Protein AF-0000000071587677 (afdb_homodimer)

Organism: Aliivibrio fischeri (strain ATCC 700601 / ES114) (NCBI:txid312309)

Structure (mmCIF, N/CA/C/O backbone):
data_AF-0000000071587677-model_v1
#
loop_
_entity.id
_entity.type
_entity.pdbx_description
1 polymer 'Outer membrane lipoprotein Blc'
#
loop_
_atom_site.group_PDB
_atom_site.id
_atom_site.type_symbol
_atom_site.label_atom_id
_atom_site.label_alt_id
_atom_site.label_comp_id
_atom_site.label_asym_id
_atom_site.label_entity_id
_atom_site.label_seq_id
_atom_site.pdbx_PDB_ins_code
_atom_site.Cartn_x
_atom_site.Cartn_y
_atom_site.Cartn_z
_atom_site.occupancy
_atom_site.B_iso_or_equiv
_atom_site.auth_seq_id
_atom_site.auth_comp_id
_atom_site.auth_asym_id
_atom_site.auth_atom_id
_atom_site.pdbx_PDB_model_num
ATOM 1 N N . MET A 1 1 ? 62.531 17.266 -18.781 1 30.53 1 MET A N 1
ATOM 2 C CA . MET A 1 1 ? 61.688 16.203 -19.312 1 30.53 1 MET A CA 1
ATOM 3 C C . MET A 1 1 ? 60.625 15.797 -18.312 1 30.53 1 MET A C 1
ATOM 5 O O . MET A 1 1 ? 60.906 15.133 -17.312 1 30.53 1 MET A O 1
ATOM 9 N N . PHE A 1 2 ? 59.594 16.766 -18 1 27.97 2 PHE A N 1
ATOM 10 C CA . PHE A 1 2 ? 58.594 17 -16.953 1 27.97 2 PHE A CA 1
ATOM 11 C C . PHE A 1 2 ? 57.625 15.828 -16.859 1 27.97 2 PHE A C 1
ATOM 13 O O . PHE A 1 2 ? 57.406 15.117 -17.828 1 27.97 2 PHE A O 1
ATOM 20 N N . LYS A 1 3 ? 57.25 15.484 -15.5 1 32.78 3 LYS A N 1
ATOM 21 C CA . LYS A 1 3 ? 56.469 14.727 -14.523 1 32.78 3 LYS A CA 1
ATOM 22 C C . LYS A 1 3 ? 54.969 14.867 -14.766 1 32.78 3 LYS A C 1
ATOM 24 O O . LYS A 1 3 ? 54.344 15.781 -14.242 1 32.78 3 LYS A O 1
ATOM 29 N N . SER A 1 4 ? 54.5 14.734 -16.016 1 35.62 4 SER A N 1
ATOM 30 C CA . SER A 1 4 ? 53.062 15 -16.109 1 35.62 4 SER A CA 1
ATOM 31 C C . SER A 1 4 ? 52.25 14.008 -15.281 1 35.62 4 SER A C 1
ATOM 33 O O . SER A 1 4 ? 52.344 12.797 -15.492 1 35.62 4 SER A O 1
ATOM 35 N N . ILE A 1 5 ? 52.094 14.266 -13.984 1 34.03 5 ILE A N 1
ATOM 36 C CA . ILE A 1 5 ? 51.25 13.539 -13.047 1 34.03 5 ILE A CA 1
ATOM 37 C C . ILE A 1 5 ? 49.812 13.492 -13.586 1 34.03 5 ILE A C 1
ATOM 39 O O . ILE A 1 5 ? 49.219 14.531 -13.891 1 34.03 5 ILE A O 1
ATOM 43 N N . SER A 1 6 ? 49.438 12.461 -14.328 1 34.97 6 SER A N 1
ATOM 44 C CA . SER A 1 6 ? 48.094 12.211 -14.789 1 34.97 6 SER A CA 1
ATOM 45 C C . SER A 1 6 ? 47.094 12.219 -13.625 1 34.97 6 SER A C 1
ATOM 47 O O . SER A 1 6 ? 47.312 11.531 -12.625 1 34.97 6 SER A O 1
ATOM 49 N N . LYS A 1 7 ? 46.438 13.391 -13.367 1 36.31 7 LYS A N 1
ATOM 50 C CA . LYS A 1 7 ? 45.312 13.516 -12.43 1 36.31 7 LYS A CA 1
ATOM 51 C C . LYS A 1 7 ? 44.281 12.414 -12.656 1 36.31 7 LYS A C 1
ATOM 53 O O . LYS A 1 7 ? 43.688 12.312 -13.742 1 36.31 7 LYS A O 1
ATOM 58 N N . VAL A 1 8 ? 44.469 11.172 -12.141 1 35.66 8 VAL A N 1
ATOM 59 C CA . VAL A 1 8 ? 43.406 10.156 -12.102 1 35.66 8 VAL A CA 1
ATOM 60 C C . VAL A 1 8 ? 42.125 10.75 -11.516 1 35.66 8 VAL A C 1
ATOM 62 O O . VAL A 1 8 ? 42.125 11.203 -10.367 1 35.66 8 VAL A O 1
ATOM 65 N N . GLY A 1 9 ? 41.344 11.453 -12.359 1 32.03 9 GLY A N 1
ATOM 66 C CA . GLY A 1 9 ? 40 11.906 -11.984 1 32.03 9 GLY A CA 1
ATOM 67 C C . GLY A 1 9 ? 39.188 10.836 -11.289 1 32.03 9 GLY A C 1
ATOM 68 O O . GLY A 1 9 ? 39 9.742 -11.828 1 32.03 9 GLY A O 1
ATOM 69 N N . PHE A 1 10 ? 39.25 10.75 -9.977 1 36.38 10 PHE A N 1
ATOM 70 C CA . PHE A 1 10 ? 38.344 9.945 -9.164 1 36.38 10 PHE A CA 1
ATOM 71 C C . PHE A 1 10 ? 36.906 10.211 -9.539 1 36.38 10 PHE A C 1
ATOM 73 O O . PHE A 1 10 ? 36.375 11.297 -9.297 1 36.38 10 PHE A O 1
ATOM 80 N N . GLY A 1 11 ? 36.438 9.664 -10.68 1 33.56 11 GLY A N 1
ATOM 81 C CA . GLY A 1 11 ? 35 9.734 -10.969 1 33.56 11 GLY A CA 1
ATOM 82 C C . GLY A 1 11 ? 34.156 9.281 -9.805 1 33.56 11 GLY A C 1
ATOM 83 O O . GLY A 1 11 ? 34.312 8.172 -9.297 1 33.56 11 GLY A O 1
ATOM 84 N N . ALA A 1 12 ? 33.562 10.148 -9.016 1 35 12 ALA A N 1
ATOM 85 C CA . ALA A 1 12 ? 32.562 9.898 -7.988 1 35 12 ALA A CA 1
ATOM 86 C C . ALA A 1 12 ? 31.438 9.031 -8.531 1 35 12 ALA A C 1
ATOM 88 O O . ALA A 1 12 ? 30.719 9.438 -9.453 1 35 12 ALA A O 1
ATOM 89 N N . VAL A 1 13 ? 31.516 7.742 -8.516 1 35.91 13 VAL A N 1
ATOM 90 C CA . VAL A 1 13 ? 30.375 6.871 -8.766 1 35.91 13 VAL A CA 1
ATOM 91 C C . VAL A 1 13 ? 29.203 7.27 -7.863 1 35.91 13 VAL A C 1
ATOM 93 O O . VAL A 1 13 ? 29.281 7.137 -6.641 1 35.91 13 VAL A O 1
ATOM 96 N N . ILE A 1 14 ? 28.438 8.305 -8.219 1 36.19 14 ILE A N 1
ATOM 97 C CA . ILE A 1 14 ? 27.141 8.586 -7.586 1 36.19 14 ILE A CA 1
ATOM 98 C C . ILE A 1 14 ? 26.328 7.297 -7.508 1 36.19 14 ILE A C 1
ATOM 100 O O . ILE A 1 14 ? 25.922 6.75 -8.531 1 36.19 14 ILE A O 1
ATOM 104 N N . LEU A 1 15 ? 26.531 6.5 -6.551 1 33.72 15 LEU A N 1
ATOM 105 C CA . LEU A 1 15 ? 25.625 5.41 -6.234 1 33.72 15 LEU A CA 1
ATOM 106 C C . LEU A 1 15 ? 24.188 5.914 -6.129 1 33.72 15 LEU A C 1
ATOM 108 O O . LEU A 1 15 ? 23.844 6.605 -5.168 1 33.72 15 LEU A O 1
ATOM 112 N N . MET A 1 16 ? 23.594 6.289 -7.242 1 35.12 16 MET A N 1
ATOM 113 C CA . MET A 1 16 ? 22.141 6.445 -7.203 1 35.12 16 MET A CA 1
ATOM 114 C C . MET A 1 16 ? 21.484 5.273 -6.477 1 35.12 16 MET A C 1
ATOM 116 O O . MET A 1 16 ? 21.531 4.137 -6.945 1 35.12 16 MET A O 1
ATOM 120 N N . MET A 1 17 ? 21.562 5.293 -5.25 1 33.72 17 MET A N 1
ATOM 121 C CA . MET A 1 17 ? 20.781 4.344 -4.457 1 33.72 17 MET A CA 1
ATOM 122 C C . MET A 1 17 ? 19.328 4.316 -4.906 1 33.72 17 MET A C 1
ATOM 124 O O . MET A 1 17 ? 18.625 5.32 -4.809 1 33.72 17 MET A O 1
ATOM 128 N N . LEU A 1 18 ? 18.891 3.775 -6.082 1 39.88 18 LEU A N 1
ATOM 129 C CA . LEU A 1 18 ? 17.547 3.424 -6.523 1 39.88 18 LEU A CA 1
ATOM 130 C C . LEU A 1 18 ? 16.781 2.699 -5.422 1 39.88 18 LEU A C 1
ATOM 132 O O . LEU A 1 18 ? 17.094 1.561 -5.082 1 39.88 18 LEU A O 1
ATOM 136 N N . ASN A 1 19 ? 16.562 3.168 -4.25 1 42.75 19 ASN A N 1
ATOM 137 C CA . ASN A 1 19 ? 15.961 2.422 -3.145 1 42.75 19 ASN A CA 1
ATOM 138 C C . ASN A 1 19 ? 14.492 2.094 -3.416 1 42.75 19 ASN A C 1
ATOM 140 O O . ASN A 1 19 ? 13.766 2.906 -3.992 1 42.75 19 ASN A O 1
ATOM 144 N N . GLY A 1 20 ? 14.031 0.919 -3.824 1 50.41 20 GLY A N 1
ATOM 145 C CA . GLY A 1 20 ? 12.781 0.167 -3.768 1 50.41 20 GLY A CA 1
ATOM 146 C C . GLY A 1 20 ? 11.875 0.607 -2.639 1 50.41 20 GLY A C 1
ATOM 147 O O . GLY A 1 20 ? 10.984 -0.141 -2.223 1 50.41 20 GLY A O 1
ATOM 148 N N . CYS A 1 21 ? 11.977 1.735 -2.061 1 68.44 21 CYS A N 1
ATOM 149 C CA . CYS A 1 21 ? 11.312 2.178 -0.837 1 68.44 21 CYS A CA 1
ATOM 150 C C . CYS A 1 21 ? 9.977 2.846 -1.147 1 68.44 21 CYS A C 1
ATOM 152 O O . CYS A 1 21 ? 9.672 3.115 -2.309 1 68.44 21 CYS A O 1
ATOM 154 N N . LEU A 1 22 ? 8.961 2.715 -0.417 1 78.5 22 LEU A N 1
ATOM 155 C CA . LEU A 1 22 ? 7.637 3.328 -0.489 1 78.5 22 LEU A CA 1
ATOM 156 C C . LEU A 1 22 ? 7.707 4.695 -1.16 1 78.5 22 LEU A C 1
ATOM 158 O O . LEU A 1 22 ? 6.836 5.047 -1.958 1 78.5 22 LEU A O 1
ATOM 162 N N . GLY A 1 23 ? 8.773 5.426 -1.141 1 86.88 23 GLY A N 1
ATOM 163 C CA . GLY A 1 23 ? 9.148 6.641 -1.852 1 86.88 23 GLY A CA 1
ATOM 164 C C . GLY A 1 23 ? 8.469 7.883 -1.299 1 86.88 23 GLY A C 1
ATOM 165 O O . GLY A 1 23 ? 7.559 7.785 -0.476 1 86.88 23 GLY A O 1
ATOM 166 N N . MET A 1 24 ? 8.867 9.086 -1.599 1 94.75 24 MET A N 1
ATOM 167 C CA . MET A 1 24 ? 8.359 10.438 -1.378 1 94.75 24 MET A CA 1
ATOM 168 C C . MET A 1 24 ? 8.836 11.391 -2.469 1 94.75 24 MET A C 1
ATOM 170 O O . MET A 1 24 ? 9.812 11.102 -3.166 1 94.75 24 MET A O 1
ATOM 174 N N . PRO A 1 25 ? 8.086 12.516 -2.648 1 97.12 25 PRO A N 1
ATOM 175 C CA . PRO A 1 25 ? 8.516 13.438 -3.707 1 97.12 25 PRO A CA 1
ATOM 176 C C . PRO A 1 25 ? 9.914 14 -3.469 1 97.12 25 PRO A C 1
ATOM 178 O O . PRO A 1 25 ? 10.344 14.125 -2.32 1 97.12 25 PRO A O 1
ATOM 181 N N . LYS A 1 26 ? 10.516 14.305 -4.602 1 95.44 26 LYS A N 1
ATOM 182 C CA . LYS A 1 26 ? 11.789 15 -4.5 1 95.44 26 LYS A CA 1
ATOM 183 C C . LYS A 1 26 ? 11.656 16.281 -3.672 1 95.44 26 LYS A C 1
ATOM 185 O O . LYS A 1 26 ? 10.703 17.031 -3.846 1 95.44 26 LYS A O 1
ATOM 190 N N . GLY A 1 27 ? 12.562 16.531 -2.76 1 97.69 27 GLY A N 1
ATOM 191 C CA . GLY A 1 27 ? 12.562 17.75 -1.952 1 97.69 27 GLY A CA 1
ATOM 192 C C . GLY A 1 27 ? 11.805 17.594 -0.647 1 97.69 27 GLY A C 1
ATOM 193 O O . GLY A 1 27 ? 12 18.375 0.283 1 97.69 27 GLY A O 1
ATOM 194 N N . VAL A 1 28 ? 10.867 16.688 -0.65 1 98.5 28 VAL A N 1
ATOM 195 C CA . VAL A 1 28 ? 10.148 16.406 0.59 1 98.5 28 VAL A CA 1
ATOM 196 C C . VAL A 1 28 ? 11.062 15.648 1.553 1 98.5 28 VAL A C 1
ATOM 198 O O . VAL A 1 28 ? 11.695 14.664 1.168 1 98.5 28 VAL A O 1
ATOM 201 N N . GLU A 1 29 ? 11.117 16.141 2.773 1 97.94 29 GLU A N 1
ATOM 202 C CA . GLU A 1 29 ? 11.898 15.5 3.822 1 97.94 29 GLU A CA 1
ATOM 203 C C . GLU A 1 29 ? 11.086 15.344 5.102 1 97.94 29 GLU A C 1
ATOM 205 O O . GLU A 1 29 ? 10.461 16.297 5.57 1 97.94 29 GLU A O 1
ATOM 210 N N . PRO A 1 30 ? 11.141 14.141 5.617 1 98.5 30 PRO A N 1
ATOM 211 C CA . PRO A 1 30 ? 10.438 13.984 6.895 1 98.5 30 PRO A CA 1
ATOM 212 C C . PRO A 1 30 ? 11.016 14.867 8 1 98.5 30 PRO A C 1
ATOM 214 O O . PRO A 1 30 ? 12.234 15.07 8.062 1 98.5 30 PRO A O 1
ATOM 217 N N . VAL A 1 31 ? 10.133 15.367 8.836 1 98.81 31 VAL A N 1
ATOM 218 C CA . VAL A 1 31 ? 10.594 16.109 9.992 1 98.81 31 VAL A CA 1
ATOM 219 C C . VAL A 1 31 ? 11.445 15.219 10.891 1 98.81 31 VAL A C 1
ATOM 221 O O . VAL A 1 31 ? 11.133 14.039 11.07 1 98.81 31 VAL A O 1
ATOM 224 N N . THR A 1 32 ? 12.484 15.75 11.5 1 98.31 32 THR A N 1
ATOM 225 C CA . THR A 1 32 ? 13.289 15.062 12.508 1 98.31 32 THR A CA 1
ATOM 226 C C . THR A 1 32 ? 12.852 15.469 13.914 1 98.31 32 THR A C 1
ATOM 228 O O . THR A 1 32 ? 12.141 16.453 14.086 1 98.31 32 THR A O 1
ATOM 231 N N . GLY A 1 33 ? 13.258 14.633 14.859 1 98.25 33 GLY A N 1
ATOM 232 C CA . GLY A 1 33 ? 12.797 14.914 16.203 1 98.25 33 GLY A CA 1
ATOM 233 C C . GLY A 1 33 ? 11.32 14.664 16.406 1 98.25 33 GLY A C 1
ATOM 234 O O . GLY A 1 33 ? 10.68 15.289 17.25 1 98.25 33 GLY A O 1
ATOM 235 N N . PHE A 1 34 ? 10.789 13.891 15.609 1 98.81 34 PHE A N 1
ATOM 236 C CA . PHE A 1 34 ? 9.375 13.523 15.688 1 98.81 34 PHE A CA 1
ATOM 237 C C . PHE A 1 34 ? 9.094 12.734 16.953 1 98.81 34 PHE A C 1
ATOM 239 O O . PHE A 1 34 ? 9.852 11.828 17.312 1 98.81 34 PHE A O 1
ATOM 246 N N . GLU A 1 35 ? 8.008 13.039 17.656 1 98.75 35 GLU A N 1
ATOM 247 C CA . GLU A 1 35 ? 7.559 12.336 18.844 1 98.75 35 GLU A CA 1
ATOM 248 C C . GLU A 1 35 ? 6.137 11.805 18.672 1 98.75 35 GLU A C 1
ATOM 250 O O . GLU A 1 35 ? 5.176 12.578 18.719 1 98.75 35 GLU A O 1
ATOM 255 N N . LEU A 1 36 ? 6.059 10.516 18.594 1 98.81 36 LEU A N 1
ATOM 256 C CA . LEU A 1 36 ? 4.766 9.898 18.312 1 98.81 36 LEU A CA 1
ATOM 257 C C . LEU A 1 36 ? 3.758 10.25 19.406 1 98.81 36 LEU A C 1
ATOM 259 O O . LEU A 1 36 ? 2.604 10.57 19.109 1 98.81 36 LEU A O 1
ATOM 263 N N . ASN A 1 37 ? 4.152 10.219 20.641 1 98.56 37 ASN A N 1
ATOM 264 C CA . ASN A 1 37 ? 3.232 10.445 21.75 1 98.56 37 ASN A CA 1
ATOM 265 C C . ASN A 1 37 ? 2.562 11.812 21.656 1 98.56 37 ASN A C 1
ATOM 267 O O . ASN A 1 37 ? 1.406 11.977 22.047 1 98.56 37 ASN A O 1
ATOM 271 N N . ARG A 1 38 ? 3.287 12.797 21.125 1 98.81 38 ARG A N 1
ATOM 272 C CA . ARG A 1 38 ? 2.721 14.133 20.953 1 98.81 38 ARG A CA 1
ATOM 273 C C . ARG A 1 38 ? 1.809 14.195 19.734 1 98.81 38 ARG A C 1
ATOM 275 O O . ARG A 1 38 ? 0.96 15.086 19.641 1 98.81 38 ARG A O 1
ATOM 282 N N . TYR A 1 39 ? 2.02 13.289 18.844 1 98.88 39 TYR A N 1
ATOM 283 C CA . TYR A 1 39 ? 1.257 13.273 17.609 1 98.88 39 TYR A CA 1
ATOM 284 C C . TYR A 1 39 ? -0.058 12.523 17.781 1 98.88 39 TYR A C 1
ATOM 286 O O . TYR A 1 39 ? -1.007 12.734 17.016 1 98.88 39 TYR A O 1
ATOM 294 N N . LEU A 1 40 ? -0.204 11.633 18.75 1 98.94 40 LEU A N 1
ATOM 295 C CA . LEU A 1 40 ? -1.413 10.859 18.984 1 98.94 40 LEU A CA 1
ATOM 296 C C . LEU A 1 40 ? -2.609 11.773 19.234 1 98.94 40 LEU A C 1
ATOM 298 O O . LEU A 1 40 ? -2.439 12.93 19.625 1 98.94 40 LEU A O 1
ATOM 302 N N . GLY A 1 41 ? -3.783 11.25 18.969 1 98.88 41 GLY A N 1
ATOM 303 C CA . GLY A 1 41 ? -5.008 12.016 19.141 1 98.88 41 GLY A CA 1
ATOM 304 C C . GLY A 1 41 ? -5.633 12.438 17.828 1 98.88 41 GLY A C 1
ATOM 305 O O . GLY A 1 41 ? -5.359 11.844 16.781 1 98.88 41 GLY A O 1
ATOM 306 N N . THR A 1 42 ? -6.484 13.422 17.859 1 98.94 42 THR A N 1
ATOM 307 C CA . THR A 1 42 ? -7.32 13.781 16.719 1 98.94 42 THR A CA 1
ATOM 308 C C . THR A 1 42 ? -6.688 14.922 15.93 1 98.94 42 THR A C 1
ATOM 310 O O . THR A 1 42 ? -6.18 15.883 16.516 1 98.94 42 THR A O 1
ATOM 313 N N . TRP A 1 43 ? -6.688 14.773 14.695 1 98.94 43 TRP A N 1
ATOM 314 C CA . TRP A 1 43 ? -6.32 15.805 13.727 1 98.94 43 TRP A CA 1
ATOM 315 C C . TRP A 1 43 ? -7.461 16.062 12.75 1 98.94 43 TRP A C 1
ATOM 317 O O . TRP A 1 43 ? -8.078 15.117 12.242 1 98.94 43 TRP A O 1
ATOM 327 N N . TYR A 1 44 ? -7.703 17.312 12.477 1 98.94 44 TYR A N 1
ATOM 328 C CA . TYR A 1 44 ? -8.703 17.688 11.484 1 98.94 44 TYR A CA 1
ATOM 329 C C . TYR A 1 44 ? -8.039 18.031 10.156 1 98.94 44 TYR A C 1
ATOM 331 O O . TYR A 1 44 ? -7.016 18.719 10.109 1 98.94 44 TYR A O 1
ATOM 339 N N . GLU A 1 45 ? -8.648 17.453 9.117 1 98.94 45 GLU A N 1
ATOM 340 C CA . GLU A 1 45 ? -8.18 17.766 7.773 1 98.94 45 GLU A CA 1
ATOM 341 C C . GLU A 1 45 ? -8.672 19.141 7.312 1 98.94 45 GLU A C 1
ATOM 343 O O . GLU A 1 45 ? -9.875 19.344 7.129 1 98.94 45 GLU A O 1
ATOM 348 N N . ILE A 1 46 ? -7.707 20.047 7.086 1 98.88 46 ILE A N 1
ATOM 349 C CA . ILE A 1 46 ? -8.047 21.422 6.742 1 98.88 46 ILE A CA 1
ATOM 350 C C . ILE A 1 46 ? -8.016 21.594 5.223 1 98.88 46 ILE A C 1
ATOM 352 O O . ILE A 1 46 ? -8.867 22.281 4.656 1 98.88 46 ILE A O 1
ATOM 356 N N . ALA A 1 47 ? -7.074 20.953 4.602 1 98.88 47 ALA A N 1
ATOM 357 C CA . ALA A 1 47 ? -6.926 21.016 3.148 1 98.88 47 ALA A CA 1
ATOM 358 C C . ALA A 1 47 ? -6.281 19.734 2.613 1 98.88 47 ALA A C 1
ATOM 360 O O . ALA A 1 47 ? -5.547 19.047 3.334 1 98.88 47 ALA A O 1
ATOM 361 N N . ARG A 1 48 ? -6.559 19.484 1.401 1 98.88 48 ARG A N 1
ATOM 362 C CA . ARG A 1 48 ? -5.961 18.359 0.697 1 98.88 48 ARG A CA 1
ATOM 363 C C . ARG A 1 48 ? -5.996 18.578 -0.812 1 98.88 48 ARG A C 1
ATOM 365 O O . ARG A 1 48 ? -6.691 19.469 -1.301 1 98.88 48 ARG A O 1
ATOM 372 N N . LEU A 1 49 ? -5.223 17.766 -1.514 1 98.75 49 LEU A N 1
ATOM 373 C CA . LEU A 1 49 ? -5.488 17.578 -2.936 1 98.75 49 LEU A CA 1
ATOM 374 C C . LEU A 1 49 ? -6.648 16.609 -3.15 1 98.75 49 LEU A C 1
ATOM 376 O O . LEU A 1 49 ? -7.246 16.125 -2.186 1 98.75 49 LEU A O 1
ATOM 380 N N . ASP A 1 50 ? -7.051 16.438 -4.422 1 97.06 50 ASP A N 1
ATOM 381 C CA . ASP A 1 50 ? -8.195 15.602 -4.746 1 97.06 50 ASP A CA 1
ATOM 382 C C . ASP A 1 50 ? -7.801 14.125 -4.785 1 97.06 50 ASP A C 1
ATOM 384 O O . ASP A 1 50 ? -7.312 13.641 -5.809 1 97.06 50 ASP A O 1
ATOM 388 N N . HIS A 1 51 ? -7.988 13.492 -3.676 1 97 51 HIS A N 1
ATOM 389 C CA . HIS A 1 51 ? -7.766 12.047 -3.586 1 97 51 HIS A CA 1
ATOM 390 C C . HIS A 1 51 ? -9.055 11.273 -3.857 1 97 51 HIS A C 1
ATOM 392 O O . HIS A 1 51 ? -10.094 11.562 -3.258 1 97 51 HIS A O 1
ATOM 398 N N . SER A 1 52 ? -8.992 10.258 -4.664 1 93.88 52 SER A N 1
ATOM 399 C CA . SER A 1 52 ? -10.188 9.531 -5.07 1 93.88 52 SER A CA 1
ATOM 400 C C . SER A 1 52 ? -10.859 8.859 -3.875 1 93.88 52 SER A C 1
ATOM 402 O O . SER A 1 52 ? -12.086 8.805 -3.791 1 93.88 52 SER A O 1
ATOM 404 N N . PHE A 1 53 ? -10.133 8.367 -2.922 1 94.12 53 PHE A N 1
ATOM 405 C CA . PHE A 1 53 ? -10.664 7.602 -1.804 1 94.12 53 PHE A CA 1
ATOM 406 C C . PHE A 1 53 ? -11.297 8.523 -0.769 1 94.12 53 PHE A C 1
ATOM 408 O O . PHE A 1 53 ? -11.93 8.055 0.178 1 94.12 53 PHE A O 1
ATOM 415 N N . GLU A 1 54 ? -11.18 9.859 -0.87 1 96.75 54 GLU A N 1
ATOM 416 C CA . GLU A 1 54 ? -11.797 10.82 0.049 1 96.75 54 GLU A CA 1
ATOM 417 C C . GLU A 1 54 ? -12.797 11.711 -0.675 1 96.75 54 GLU A C 1
ATOM 419 O O . GLU A 1 54 ? -13.273 12.703 -0.111 1 96.75 54 GLU A O 1
ATOM 424 N N . ASP A 1 55 ? -13.039 11.383 -1.897 1 95.31 55 ASP A N 1
ATOM 425 C CA . ASP A 1 55 ? -13.906 12.211 -2.723 1 95.31 55 ASP A CA 1
ATOM 426 C C . ASP A 1 55 ? -15.289 12.367 -2.088 1 95.31 55 ASP A C 1
ATOM 428 O O . ASP A 1 55 ? -15.898 11.383 -1.667 1 95.31 55 ASP A O 1
ATOM 432 N N . GLY A 1 56 ? -15.711 13.641 -1.962 1 95.56 56 GLY A N 1
ATOM 433 C CA . GLY A 1 56 ? -17.062 13.938 -1.512 1 95.56 56 GLY A CA 1
ATOM 434 C C . GLY A 1 56 ? -17.203 13.938 -0.001 1 95.56 56 GLY A C 1
ATOM 435 O O . GLY A 1 56 ? -18.297 14.078 0.526 1 95.56 56 GLY A O 1
ATOM 436 N N . LEU A 1 57 ? -16.156 13.812 0.741 1 98.12 57 LEU A N 1
ATOM 437 C CA . LEU A 1 57 ? -16.234 13.773 2.197 1 98.12 57 LEU A CA 1
ATOM 438 C C . LEU A 1 57 ? -15.914 15.141 2.793 1 98.12 57 LEU A C 1
ATOM 440 O O . LEU A 1 57 ? -14.984 15.82 2.346 1 98.12 57 LEU A O 1
ATOM 444 N N . SER A 1 58 ? -16.703 15.531 3.705 1 98.25 58 SER A N 1
ATOM 445 C CA . SER A 1 58 ? -16.469 16.719 4.523 1 98.25 58 SER A CA 1
ATOM 446 C C . SER A 1 58 ? -16.25 16.344 5.988 1 98.25 58 SER A C 1
ATOM 448 O O . SER A 1 58 ? -16.359 15.18 6.355 1 98.25 58 SER A O 1
ATOM 450 N N . GLN A 1 59 ? -15.836 17.344 6.77 1 98.62 59 GLN A N 1
ATOM 451 C CA . GLN A 1 59 ? -15.625 17.156 8.203 1 98.62 59 GLN A CA 1
ATOM 452 C C . GLN A 1 59 ? -14.695 15.969 8.461 1 98.62 59 GLN A C 1
ATOM 454 O O . GLN A 1 59 ? -14.961 15.148 9.336 1 98.62 59 GLN A O 1
ATOM 459 N N . VAL A 1 60 ? -13.703 15.852 7.633 1 98.88 60 VAL A N 1
ATOM 460 C CA . VAL A 1 60 ? -12.773 14.727 7.699 1 98.88 60 VAL A CA 1
ATOM 461 C C . VAL A 1 60 ? -11.82 14.914 8.875 1 98.88 60 VAL A C 1
ATOM 463 O O . VAL A 1 60 ? -11.312 16.016 9.102 1 98.88 60 VAL A O 1
ATOM 466 N N . SER A 1 61 ? -11.562 13.867 9.609 1 98.94 61 SER A N 1
ATOM 467 C CA . SER A 1 61 ? -10.578 13.828 10.688 1 98.94 61 SER A CA 1
ATOM 468 C C . SER A 1 61 ? -9.844 12.492 10.719 1 98.94 61 SER A C 1
ATOM 470 O O . SER A 1 61 ? -10.273 11.523 10.086 1 98.94 61 SER A O 1
ATOM 472 N N . ALA A 1 62 ? -8.727 12.523 11.344 1 98.94 62 ALA A N 1
ATOM 473 C CA . ALA A 1 62 ? -7.949 11.32 11.633 1 98.94 62 ALA A CA 1
ATOM 474 C C . ALA A 1 62 ? -7.609 11.227 13.117 1 98.94 62 ALA A C 1
ATOM 476 O O . ALA A 1 62 ? -7.188 12.211 13.727 1 98.94 62 ALA A O 1
ATOM 477 N N . GLU A 1 63 ? -7.805 10.117 13.695 1 98.94 63 GLU A N 1
ATOM 478 C CA . GLU A 1 63 ? -7.414 9.844 15.07 1 98.94 63 GLU A CA 1
ATOM 479 C C . GLU A 1 63 ? -6.309 8.789 15.133 1 98.94 63 GLU A C 1
ATOM 481 O O . GLU A 1 63 ? -6.414 7.734 14.508 1 98.94 63 GLU A O 1
ATOM 486 N N . TYR A 1 64 ? -5.242 9.102 15.844 1 98.94 64 TYR A N 1
ATOM 487 C CA . TYR A 1 64 ? -4.086 8.219 15.969 1 98.94 64 TYR A CA 1
ATOM 488 C C . TYR A 1 64 ? -3.947 7.703 17.391 1 98.94 64 TYR A C 1
ATOM 490 O O . TYR A 1 64 ? -4.02 8.477 18.359 1 98.94 64 TYR A O 1
ATOM 498 N N . SER A 1 65 ? -3.803 6.441 17.547 1 98.88 65 SER A N 1
ATOM 499 C CA . SER A 1 65 ? -3.504 5.773 18.812 1 98.88 65 SER A CA 1
ATOM 500 C C . SER A 1 65 ? -2.533 4.617 18.609 1 98.88 65 SER A C 1
ATOM 502 O O . SER A 1 65 ? -2.1 4.352 17.484 1 98.88 65 SER A O 1
ATOM 504 N N . ILE A 1 66 ? -2.123 3.992 19.734 1 98.56 66 ILE A N 1
ATOM 505 C CA . ILE A 1 66 ? -1.142 2.916 19.656 1 98.56 66 ILE A CA 1
ATOM 506 C C . ILE A 1 66 ? -1.851 1.565 19.734 1 98.56 66 ILE A C 1
ATOM 508 O O . ILE A 1 66 ? -2.715 1.362 20.594 1 98.56 66 ILE A O 1
ATOM 512 N N . ASN A 1 67 ? -1.47 0.653 18.828 1 98.38 67 ASN A N 1
ATOM 513 C CA . ASN A 1 67 ? -1.928 -0.73 18.906 1 98.38 67 ASN A CA 1
ATOM 514 C C . ASN A 1 67 ? -1.087 -1.547 19.891 1 98.38 67 ASN A C 1
ATOM 516 O O . ASN A 1 67 ? -0.005 -1.118 20.281 1 98.38 67 ASN A O 1
ATOM 520 N N . GLU A 1 68 ? -1.58 -2.695 20.25 1 97.25 68 GLU A N 1
ATOM 521 C CA . GLU A 1 68 ? -0.867 -3.6 21.141 1 97.25 68 GLU A CA 1
ATOM 522 C C . GLU A 1 68 ? 0.483 -4.008 20.562 1 97.25 68 GLU A C 1
ATOM 524 O O . GLU A 1 68 ? 1.442 -4.234 21.297 1 97.25 68 GLU A O 1
ATOM 529 N N . ASP A 1 69 ? 0.533 -4.102 19.25 1 95.62 69 ASP A N 1
ATOM 530 C CA . ASP A 1 69 ? 1.772 -4.523 18.609 1 95.62 69 ASP A CA 1
ATOM 531 C C . ASP A 1 69 ? 2.693 -3.334 18.359 1 95.62 69 ASP A C 1
ATOM 533 O O . ASP A 1 69 ? 3.643 -3.434 17.562 1 95.62 69 ASP A O 1
ATOM 537 N N . ASP A 1 70 ? 2.367 -2.201 18.828 1 96.06 70 ASP A N 1
ATOM 538 C CA . ASP A 1 70 ? 3.162 -0.976 18.844 1 96.06 70 ASP A CA 1
ATOM 539 C C . ASP A 1 70 ? 3.039 -0.232 17.516 1 96.06 70 ASP A C 1
ATOM 541 O O . ASP A 1 70 ? 3.646 0.826 17.328 1 96.06 70 ASP A O 1
ATOM 545 N N . SER A 1 71 ? 2.264 -0.793 16.594 1 97.81 71 SER A N 1
ATOM 546 C CA . SER A 1 71 ? 1.92 0.004 15.414 1 97.81 71 SER A CA 1
ATOM 547 C C . SER A 1 71 ? 0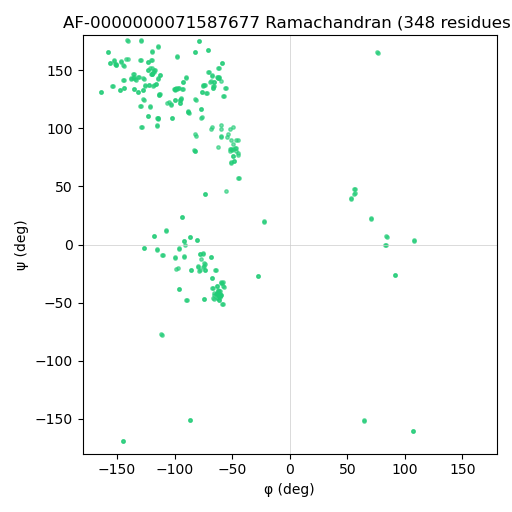.941 1.118 15.773 1 97.81 71 SER A C 1
ATOM 549 O O . SER A 1 71 ? 0.434 1.171 16.891 1 97.81 71 SER A O 1
ATOM 551 N N . VAL A 1 72 ? 0.769 2.051 14.852 1 98.88 72 VAL A N 1
ATOM 552 C CA . VAL A 1 72 ? -0.14 3.168 15.086 1 98.88 72 VAL A CA 1
ATOM 553 C C . VAL A 1 72 ? -1.507 2.859 14.477 1 98.88 72 VAL A C 1
ATOM 555 O O . VAL A 1 72 ? -1.609 2.541 13.289 1 98.88 72 VAL A O 1
ATOM 558 N N . LYS A 1 73 ? -2.492 2.877 15.289 1 98.88 73 LYS A N 1
ATOM 559 C CA . LYS A 1 73 ? -3.867 2.777 14.812 1 98.88 73 LYS A CA 1
ATOM 560 C C . LYS A 1 73 ? -4.336 4.094 14.203 1 98.88 73 LYS A C 1
ATOM 562 O O . LYS A 1 73 ? -4.145 5.16 14.789 1 98.88 73 LYS A O 1
ATOM 567 N N . VAL A 1 74 ? -4.926 4.055 13.023 1 98.94 74 VAL A N 1
ATOM 568 C CA . VAL A 1 74 ? -5.434 5.234 12.32 1 98.94 74 VAL A CA 1
ATOM 569 C C . VAL A 1 74 ? -6.93 5.078 12.062 1 98.94 74 VAL A C 1
ATOM 571 O O . VAL A 1 74 ? -7.352 4.133 11.398 1 98.94 74 VAL A O 1
ATOM 574 N N . ILE A 1 75 ? -7.723 5.938 12.586 1 98.88 75 ILE A N 1
ATOM 575 C CA . ILE A 1 75 ? -9.148 5.969 12.281 1 98.88 75 ILE A CA 1
ATOM 576 C C . ILE A 1 75 ? -9.492 7.258 11.547 1 98.88 75 ILE A C 1
ATOM 578 O O . ILE A 1 75 ? -9.445 8.344 12.125 1 98.88 75 ILE A O 1
ATOM 582 N N . ASN A 1 76 ? -9.781 7.148 10.258 1 98.75 76 ASN A N 1
ATOM 583 C CA . ASN A 1 76 ? -10.273 8.273 9.477 1 98.75 76 ASN A CA 1
ATOM 584 C C . ASN A 1 76 ? -11.805 8.312 9.453 1 98.75 76 ASN A C 1
ATOM 586 O O . ASN A 1 76 ? -12.453 7.273 9.336 1 98.75 76 ASN A O 1
ATOM 590 N N . ARG A 1 77 ? -12.32 9.492 9.555 1 98.62 77 ARG A N 1
ATOM 591 C CA . ARG A 1 77 ? -13.766 9.688 9.5 1 98.62 77 ARG A CA 1
ATOM 592 C C . ARG A 1 77 ? -14.125 10.875 8.609 1 98.62 77 ARG A C 1
ATOM 594 O O . ARG A 1 77 ? -13.414 11.883 8.602 1 98.62 77 ARG A O 1
ATOM 601 N N . GLY A 1 78 ? -15.18 10.773 7.902 1 98.69 78 GLY A N 1
ATOM 602 C CA . GLY A 1 78 ? -15.734 11.859 7.105 1 98.69 78 GLY A CA 1
ATOM 603 C C . GLY A 1 78 ? -17.219 11.703 6.844 1 98.69 78 GLY A C 1
ATOM 604 O O . GLY A 1 78 ? -17.766 10.602 6.945 1 98.69 78 GLY A O 1
ATOM 605 N N . PHE A 1 79 ? -17.828 12.797 6.582 1 98.56 79 PHE A N 1
ATOM 606 C CA . PHE A 1 79 ? -19.266 12.805 6.273 1 98.56 79 PHE A CA 1
ATOM 607 C C . PHE A 1 79 ? -19.484 12.883 4.77 1 98.56 79 PHE A C 1
ATOM 609 O O . PHE A 1 79 ? -18.938 13.758 4.098 1 98.56 79 PHE A O 1
ATOM 616 N N . SER A 1 80 ? -20.266 11.875 4.246 1 97.56 80 SER A N 1
ATOM 617 C CA . SER A 1 80 ? -20.656 11.898 2.842 1 97.56 80 SER A CA 1
ATOM 618 C C . SER A 1 80 ? -21.953 12.68 2.645 1 97.56 80 SER A C 1
ATOM 620 O O . SER A 1 80 ? -23.016 12.234 3.055 1 97.56 80 SER A O 1
ATOM 622 N N . ASP A 1 81 ? -21.766 13.75 1.97 1 91.38 81 ASP A N 1
ATOM 623 C CA . ASP A 1 81 ? -22.984 14.523 1.714 1 91.38 81 ASP A CA 1
ATOM 624 C C . ASP A 1 81 ? -23.922 13.766 0.787 1 91.38 81 ASP A C 1
ATOM 626 O O . ASP A 1 81 ? -25.156 13.828 0.954 1 91.38 81 ASP A O 1
ATOM 630 N N . GLN A 1 82 ? -23.359 13.125 -0.118 1 95.31 82 GLN A N 1
ATOM 631 C CA . GLN A 1 82 ? -24.156 12.367 -1.087 1 95.31 82 GLN A CA 1
ATOM 632 C C . GLN A 1 82 ? -24.953 11.258 -0.404 1 95.31 82 GLN A C 1
ATOM 634 O O . GLN A 1 82 ? -26.141 11.102 -0.658 1 95.31 82 GLN A O 1
ATOM 639 N N . ASP A 1 83 ? -24.328 10.625 0.548 1 96.56 83 ASP A N 1
ATOM 640 C CA . ASP A 1 83 ? -24.969 9.477 1.198 1 96.56 83 ASP A CA 1
ATOM 641 C C . ASP A 1 83 ? -25.594 9.883 2.527 1 96.56 83 ASP A C 1
ATOM 643 O O . ASP A 1 83 ? -26.281 9.078 3.164 1 96.56 83 ASP A O 1
ATOM 647 N N . GLN A 1 84 ? -25.266 11.031 2.891 1 97.06 84 GLN A N 1
ATOM 648 C CA . GLN A 1 84 ? -25.781 11.586 4.141 1 97.06 84 GLN A CA 1
ATOM 649 C C . GLN A 1 84 ? -25.453 10.672 5.32 1 97.06 84 GLN A C 1
ATOM 651 O O . GLN A 1 84 ? -26.328 10.352 6.129 1 97.06 84 GLN A O 1
ATOM 656 N N . GLN A 1 85 ? -24.25 10.164 5.391 1 98.19 85 GLN A N 1
ATOM 657 C CA . GLN A 1 85 ? -23.797 9.297 6.477 1 98.19 85 GLN A CA 1
ATOM 658 C C . GLN A 1 85 ? -22.297 9.43 6.715 1 98.19 85 GLN A C 1
ATOM 660 O O . GLN A 1 85 ? -21.562 9.875 5.828 1 98.19 85 GLN A O 1
ATOM 665 N N . TRP A 1 86 ? -21.938 9.125 7.934 1 98.06 86 TRP A N 1
ATOM 666 C CA . TRP A 1 86 ? -20.516 9.078 8.289 1 98.06 86 TRP A CA 1
ATOM 667 C C . TRP A 1 86 ? -19.859 7.836 7.711 1 98.06 86 TRP A C 1
ATOM 669 O O . TRP A 1 86 ? -20.453 6.758 7.68 1 98.06 86 TRP A O 1
ATOM 679 N N . SER A 1 87 ? -18.734 8.07 7.211 1 97.44 87 SER A N 1
ATOM 680 C CA . SER A 1 87 ? -17.859 6.984 6.773 1 97.44 87 SER A CA 1
ATOM 681 C C . SER A 1 87 ? -16.594 6.91 7.621 1 97.44 87 SER A C 1
ATOM 683 O O . SER A 1 87 ? -16.047 7.941 8.023 1 97.44 87 SER A O 1
ATOM 685 N N . GLU A 1 88 ? -16.125 5.672 7.883 1 97.88 88 GLU A N 1
ATOM 686 C CA . GLU A 1 88 ? -14.914 5.465 8.664 1 97.88 88 GLU A CA 1
ATOM 687 C C . GLU A 1 88 ? -13.977 4.48 7.965 1 97.88 88 GLU A C 1
ATOM 689 O O . GLU A 1 88 ? -14.43 3.557 7.285 1 97.88 88 GLU A O 1
ATOM 694 N N . ALA A 1 89 ? -12.719 4.699 8.078 1 97.38 89 ALA A N 1
ATOM 695 C CA . ALA A 1 89 ? -11.672 3.783 7.629 1 97.38 89 ALA A CA 1
ATOM 696 C C . ALA A 1 89 ? -10.68 3.488 8.75 1 97.38 89 ALA A C 1
ATOM 698 O O . ALA A 1 89 ? -10.156 4.41 9.383 1 97.38 89 ALA A O 1
ATOM 699 N N . LEU A 1 90 ? -10.5 2.252 9.031 1 98.12 90 LEU A N 1
ATOM 700 C CA . LEU A 1 90 ? -9.508 1.815 10.008 1 98.12 90 LEU A CA 1
ATOM 701 C C . LEU A 1 90 ? -8.195 1.439 9.328 1 98.12 90 LEU A C 1
ATOM 703 O O . LEU A 1 90 ? -8.188 0.645 8.383 1 98.12 90 LEU A O 1
ATOM 707 N N . GLY A 1 91 ? -7.133 2.074 9.773 1 98.25 91 GLY A N 1
ATOM 708 C CA . GLY A 1 91 ? -5.82 1.789 9.219 1 98.25 91 GLY A CA 1
ATOM 709 C C . GLY A 1 91 ? -4.773 1.498 10.273 1 98.25 91 GLY A C 1
ATOM 710 O O . GLY A 1 91 ? -5.078 1.499 11.469 1 98.25 91 GLY A O 1
ATOM 711 N N . LYS A 1 92 ? -3.619 1.162 9.758 1 98 92 LYS A N 1
ATOM 712 C CA . LYS A 1 92 ? -2.434 0.893 10.562 1 98 92 LYS A CA 1
ATOM 713 C C . LYS A 1 92 ? -1.198 1.56 9.969 1 98 92 LYS A C 1
ATOM 715 O O . LYS A 1 92 ? -0.993 1.521 8.75 1 98 92 LYS A O 1
ATOM 720 N N . ALA A 1 93 ? -0.47 2.195 10.82 1 98.44 93 ALA A N 1
ATOM 721 C CA . ALA A 1 93 ? 0.753 2.838 10.352 1 98.44 93 ALA A CA 1
ATOM 722 C C . ALA A 1 93 ? 1.972 2.324 11.117 1 98.44 93 ALA A C 1
ATOM 724 O O . ALA A 1 93 ? 1.852 1.871 12.258 1 98.44 93 ALA A O 1
ATOM 725 N N . LYS A 1 94 ? 3.076 2.342 10.438 1 96.5 94 LYS A N 1
ATOM 726 C CA . LYS A 1 94 ? 4.379 1.972 10.984 1 96.5 94 LYS A CA 1
ATOM 727 C C . LYS A 1 94 ? 5.453 2.965 10.555 1 96.5 94 LYS A C 1
ATOM 729 O O . LYS A 1 94 ? 5.379 3.543 9.469 1 96.5 94 LYS A O 1
ATOM 734 N N . PHE A 1 95 ? 6.398 3.131 11.477 1 96.5 95 PHE A N 1
ATOM 735 C CA . PHE A 1 95 ? 7.547 3.938 11.07 1 96.5 95 PHE A CA 1
ATOM 736 C C . PHE A 1 95 ? 8.359 3.223 10 1 96.5 95 PHE A C 1
ATOM 738 O O . PHE A 1 95 ? 8.492 1.997 10.023 1 96.5 95 PHE A O 1
ATOM 745 N N . VAL A 1 96 ? 8.922 3.922 9.086 1 93.62 96 VAL A N 1
ATOM 746 C CA . VAL A 1 96 ? 9.672 3.342 7.98 1 93.62 96 VAL A CA 1
ATOM 747 C C . VAL A 1 96 ? 11.141 3.182 8.375 1 93.62 96 VAL A C 1
ATOM 749 O O . VAL A 1 96 ? 11.734 2.125 8.156 1 93.62 96 VAL A O 1
ATOM 752 N N . ASP A 1 97 ? 11.758 4.129 8.922 1 90.25 97 ASP A N 1
ATOM 753 C CA . ASP A 1 97 ? 13.156 4.09 9.336 1 90.25 97 ASP A CA 1
ATOM 754 C C . ASP A 1 97 ? 13.281 4.129 10.859 1 90.25 97 ASP A C 1
ATOM 756 O O . ASP A 1 97 ? 13.43 3.086 11.5 1 90.25 97 ASP A O 1
ATOM 760 N N . GLY A 1 98 ? 13.117 5.219 11.422 1 93.38 98 GLY A N 1
ATOM 761 C CA . GLY A 1 98 ? 13.156 5.391 12.867 1 93.38 98 GLY A CA 1
ATOM 762 C C . GLY A 1 98 ? 11.961 6.156 13.406 1 93.38 98 GLY A C 1
ATOM 763 O O . GLY A 1 98 ? 11.312 6.906 12.68 1 93.38 98 GLY A O 1
ATOM 764 N N . SER A 1 99 ? 11.75 5.965 14.641 1 96.94 99 SER A N 1
ATOM 765 C CA . SER A 1 99 ? 10.594 6.598 15.266 1 96.94 99 SER A CA 1
ATOM 766 C C . SER A 1 99 ? 10.836 8.086 15.492 1 96.94 99 SER A C 1
ATOM 768 O O . SER A 1 99 ? 9.914 8.82 15.859 1 96.94 99 SER A O 1
ATOM 770 N N . ASP A 1 100 ? 12.031 8.555 15.25 1 97.94 100 ASP A N 1
ATOM 771 C CA . ASP A 1 100 ? 12.352 9.969 15.445 1 97.94 100 ASP A CA 1
ATOM 772 C C . ASP A 1 100 ? 12.148 10.766 14.156 1 97.94 100 ASP A C 1
ATOM 774 O O . ASP A 1 100 ? 12.422 11.961 14.117 1 97.94 100 ASP A O 1
ATOM 778 N N . GLU A 1 101 ? 11.688 10.133 13.141 1 97.81 101 GLU A N 1
ATOM 779 C CA . GLU A 1 101 ? 11.367 10.773 11.867 1 97.81 101 GLU A CA 1
ATOM 780 C C . GLU A 1 101 ? 9.875 10.68 11.562 1 97.81 101 GLU A C 1
ATOM 782 O O . GLU A 1 101 ? 9.25 9.633 11.789 1 97.81 101 GLU A O 1
ATOM 787 N N . GLY A 1 102 ? 9.289 11.789 11.055 1 98.38 102 GLY A N 1
ATOM 788 C CA . GLY A 1 102 ? 7.902 11.766 10.617 1 98.38 102 GLY A CA 1
ATOM 789 C C . GLY A 1 102 ? 7.703 11.023 9.312 1 98.38 102 GLY A C 1
ATOM 790 O O . GLY A 1 102 ? 7.09 11.547 8.383 1 98.38 102 GLY A O 1
ATOM 791 N N . TYR A 1 103 ? 8.328 9.906 9.195 1 97.81 103 TYR A N 1
ATOM 792 C CA . TYR A 1 103 ? 8.219 9.062 8.016 1 97.81 103 TYR A CA 1
ATOM 793 C C . TYR A 1 103 ? 7.559 7.727 8.359 1 97.81 103 TYR A C 1
ATOM 795 O O . TYR A 1 103 ? 8.203 6.844 8.93 1 97.81 103 TYR A O 1
ATOM 803 N N . LEU A 1 104 ? 6.312 7.684 8 1 97.81 104 LEU A N 1
ATOM 804 C CA . LEU A 1 104 ? 5.527 6.48 8.258 1 97.81 104 LEU A CA 1
ATOM 805 C C . LEU A 1 104 ? 5.008 5.883 6.953 1 97.81 104 LEU A C 1
ATOM 807 O O . LEU A 1 104 ? 5.141 6.492 5.891 1 97.81 104 LEU A O 1
ATOM 811 N N . LYS A 1 105 ? 4.555 4.699 7.016 1 97.25 105 LYS A N 1
ATOM 812 C CA . LYS A 1 105 ? 3.701 4.074 6.008 1 97.25 105 LYS A CA 1
ATOM 813 C C . LYS A 1 105 ? 2.359 3.66 6.605 1 97.25 105 LYS A C 1
ATOM 815 O O . LYS A 1 105 ? 2.289 3.266 7.77 1 97.25 105 LYS A O 1
ATOM 820 N N . VAL A 1 106 ? 1.347 3.74 5.816 1 98.12 106 VAL A N 1
ATOM 821 C CA . VAL A 1 106 ? 0.01 3.477 6.34 1 98.12 106 VAL A CA 1
ATOM 822 C C . VAL A 1 106 ? -0.746 2.555 5.387 1 98.12 106 VAL A C 1
ATOM 824 O O . VAL A 1 106 ? -0.566 2.629 4.168 1 98.12 106 VAL A O 1
ATOM 827 N N . SER A 1 107 ? -1.5 1.67 5.918 1 96.88 107 SER A N 1
ATOM 828 C CA . SER A 1 107 ? -2.375 0.74 5.211 1 96.88 107 SER A CA 1
ATOM 829 C C . SER A 1 107 ? -3.805 0.819 5.734 1 96.88 107 SER A C 1
ATOM 831 O O . SER A 1 107 ? -4.023 0.957 6.941 1 96.88 107 SER A O 1
ATOM 833 N N . PHE A 1 108 ? -4.746 0.693 4.832 1 96.31 108 PHE A N 1
ATOM 834 C CA . PHE A 1 108 ? -6.141 0.638 5.258 1 96.31 108 PHE A CA 1
ATOM 835 C C . PHE A 1 108 ? -6.754 -0.716 4.926 1 96.31 108 PHE A C 1
ATOM 837 O O . PHE A 1 108 ? -7.859 -1.028 5.371 1 96.31 108 PHE A O 1
ATOM 844 N N . PHE A 1 109 ? -5.941 -1.502 4.25 1 91.69 109 PHE A N 1
ATOM 845 C CA . PHE A 1 109 ? -6.348 -2.875 3.975 1 91.69 109 PHE A CA 1
ATOM 846 C C . PHE A 1 109 ? -5.148 -3.719 3.557 1 91.69 109 PHE A C 1
ATOM 848 O O . PHE A 1 109 ? -4.336 -3.287 2.738 1 91.69 109 PHE A O 1
ATOM 855 N N . GLY A 1 110 ? -4.984 -4.914 4.18 1 91.81 110 GLY A N 1
ATOM 856 C CA . GLY A 1 110 ? -4 -5.887 3.727 1 91.81 110 GLY A CA 1
ATOM 857 C C . GLY A 1 110 ? -2.572 -5.395 3.855 1 91.81 110 GLY A C 1
ATOM 858 O O . GLY A 1 110 ? -2.264 -4.594 4.742 1 91.81 110 GLY A O 1
ATOM 859 N N . PRO A 1 111 ? -1.737 -5.945 2.932 1 94.44 111 PRO A N 1
ATOM 860 C CA . PRO A 1 111 ? -0.309 -5.625 2.992 1 94.44 111 PRO A CA 1
ATOM 861 C C . PRO A 1 111 ? 0.07 -4.445 2.104 1 94.44 111 PRO A C 1
ATOM 863 O O . PRO A 1 111 ? 1.209 -4.355 1.638 1 94.44 111 PRO A O 1
ATOM 866 N N . PHE A 1 112 ? -0.822 -3.615 1.801 1 96.12 112 PHE A N 1
ATOM 867 C CA . PHE A 1 112 ? -0.593 -2.508 0.88 1 96.12 112 PHE A CA 1
ATOM 868 C C . PHE A 1 112 ? -0.398 -1.203 1.642 1 96.12 112 PHE A C 1
ATOM 870 O O . PHE A 1 112 ? -1.348 -0.667 2.219 1 96.12 112 PHE A O 1
ATOM 877 N N . TYR A 1 113 ? 0.791 -0.726 1.643 1 96.62 113 TYR A N 1
ATOM 878 C CA . TYR A 1 113 ? 1.146 0.47 2.398 1 96.62 113 TYR A CA 1
ATOM 879 C C . TYR A 1 113 ? 1.497 1.622 1.465 1 96.62 113 TYR A C 1
ATOM 881 O O . TYR A 1 113 ? 2.072 1.409 0.396 1 96.62 113 TYR A O 1
ATOM 889 N N . GLY A 1 114 ? 1.188 2.803 1.852 1 96.31 114 GLY A N 1
ATOM 890 C CA . GLY A 1 114 ? 1.627 4.031 1.211 1 96.31 114 GLY A CA 1
ATOM 891 C C . GLY A 1 114 ? 2.373 4.961 2.15 1 96.31 114 GLY A C 1
ATOM 892 O O . GLY A 1 114 ? 2.158 4.93 3.363 1 96.31 114 GLY A O 1
ATOM 893 N N . SER A 1 115 ? 3.129 5.754 1.562 1 97 115 SER A N 1
ATOM 894 C CA . SER A 1 115 ? 3.949 6.664 2.354 1 97 115 SER A CA 1
ATOM 895 C C . SER A 1 115 ? 3.094 7.715 3.049 1 97 115 SER A C 1
ATOM 897 O O . SER A 1 115 ? 2.137 8.227 2.465 1 97 115 SER A O 1
ATOM 899 N N . TYR A 1 116 ? 3.451 7.98 4.211 1 98.44 116 TYR A N 1
ATOM 900 C CA . TYR A 1 116 ? 2.941 9.062 5.043 1 98.44 116 TYR A CA 1
ATOM 901 C C . TYR A 1 116 ? 4.086 9.898 5.617 1 98.44 116 TYR A C 1
ATOM 903 O O . TYR A 1 116 ? 4.68 9.531 6.629 1 98.44 116 TYR A O 1
ATOM 911 N N . VAL A 1 117 ? 4.285 11.008 4.988 1 98.62 117 VAL A N 1
ATOM 912 C CA . VAL A 1 117 ? 5.469 11.797 5.328 1 98.62 117 VAL A CA 1
ATOM 913 C C . VAL A 1 117 ? 5.043 13.117 5.961 1 98.62 117 VAL A C 1
ATOM 915 O O . VAL A 1 117 ? 4.496 13.992 5.285 1 98.62 117 VAL A O 1
ATOM 918 N N . VAL A 1 118 ? 5.277 13.211 7.23 1 98.94 118 VAL A N 1
ATOM 919 C CA . VAL A 1 118 ? 5.168 14.531 7.852 1 98.94 118 VAL A CA 1
ATOM 920 C C . VAL A 1 118 ? 6.398 15.367 7.508 1 98.94 118 VAL A C 1
ATOM 922 O O . VAL A 1 118 ? 7.484 15.141 8.047 1 98.94 118 VAL A O 1
ATOM 925 N N . PHE A 1 119 ? 6.137 16.391 6.641 1 98.88 119 PHE A N 1
ATOM 926 C CA . PHE A 1 119 ? 7.336 17.062 6.152 1 98.88 119 PHE A CA 1
ATOM 927 C C . PHE A 1 119 ? 7.441 18.469 6.719 1 98.88 119 PHE A C 1
ATOM 929 O O . PHE A 1 119 ? 8.469 19.141 6.559 1 98.88 119 PHE A O 1
ATOM 936 N N . GLU A 1 120 ? 6.422 18.938 7.375 1 98.88 120 GLU A N 1
ATOM 937 C CA . GLU A 1 120 ? 6.438 20.094 8.25 1 98.88 120 GLU A CA 1
ATOM 938 C C . GLU A 1 120 ? 5.512 19.906 9.453 1 98.88 120 GLU A C 1
ATOM 940 O O . GLU A 1 120 ? 4.426 19.344 9.312 1 98.88 120 GLU A O 1
ATOM 945 N N . LEU A 1 121 ? 5.961 20.375 10.586 1 98.88 121 LEU A N 1
ATOM 946 C CA . LEU A 1 121 ? 5.262 20.172 11.852 1 98.88 121 LEU A CA 1
ATOM 947 C C . LEU A 1 121 ? 5.469 21.359 12.789 1 98.88 121 LEU A C 1
ATOM 949 O O . LEU A 1 121 ? 6.574 21.906 12.883 1 98.88 121 LEU A O 1
ATOM 953 N N . ASP A 1 122 ? 4.383 21.844 13.383 1 98.69 122 ASP A N 1
ATOM 954 C CA . ASP A 1 122 ? 4.574 22.734 14.516 1 98.69 122 ASP A CA 1
ATOM 955 C C . ASP A 1 122 ? 5.348 22.047 15.641 1 98.69 122 ASP A C 1
ATOM 957 O O . ASP A 1 122 ? 4.75 21.406 16.516 1 98.69 122 ASP A O 1
ATOM 961 N N . LYS A 1 123 ? 6.602 22.188 15.641 1 97.75 123 LYS A N 1
ATOM 962 C CA . LYS A 1 123 ? 7.461 21.406 16.531 1 97.75 123 LYS A CA 1
ATOM 963 C C . LYS A 1 123 ? 7.234 21.797 17.984 1 97.75 123 LYS A C 1
ATOM 965 O O . LYS A 1 123 ? 7.379 20.953 18.891 1 97.75 123 LYS A O 1
ATOM 970 N N . GLU A 1 124 ? 6.867 22.969 18.156 1 97.56 124 GLU A N 1
ATOM 971 C CA . GLU A 1 124 ? 6.727 23.453 19.531 1 97.56 124 GLU A CA 1
ATOM 972 C C . GLU A 1 124 ? 5.477 22.875 20.188 1 97.56 124 GLU A C 1
ATOM 974 O O . GLU A 1 124 ? 5.547 22.344 21.297 1 97.56 124 GLU A O 1
ATOM 979 N N . ASN A 1 125 ? 4.301 22.906 19.484 1 98.12 125 ASN A N 1
ATOM 980 C CA . ASN A 1 125 ? 3.051 22.578 20.156 1 98.12 125 ASN A CA 1
ATOM 981 C C . ASN A 1 125 ? 2.279 21.484 19.422 1 98.12 125 ASN A C 1
ATOM 983 O O . ASN A 1 125 ? 1.213 21.062 19.875 1 98.12 125 ASN A O 1
ATOM 987 N N . TYR A 1 126 ? 2.785 21.031 18.281 1 98.75 126 TYR A N 1
ATOM 988 C CA . TYR A 1 126 ? 2.141 19.969 17.5 1 98.75 126 TYR A CA 1
ATOM 989 C C . TYR A 1 126 ? 0.706 20.359 17.156 1 98.75 126 TYR A C 1
ATOM 991 O O . TYR A 1 126 ? -0.209 19.547 17.297 1 98.75 126 TYR A O 1
ATOM 999 N N . GLN A 1 127 ? 0.569 21.609 16.656 1 98.75 127 GLN A N 1
ATOM 1000 C CA . GLN A 1 127 ? -0.779 22.109 16.422 1 98.75 127 GLN A CA 1
ATOM 1001 C C . GLN A 1 127 ? -1.164 21.953 14.945 1 98.75 127 GLN A C 1
ATOM 1003 O O . GLN A 1 127 ? -2.346 22.016 14.602 1 98.75 127 GLN A O 1
ATOM 1008 N N . TYR A 1 128 ? -0.12 21.828 14.047 1 98.88 128 TYR A N 1
ATOM 1009 C CA . TYR A 1 128 ? -0.4 21.562 12.641 1 98.88 128 TYR A CA 1
ATOM 1010 C C . TYR A 1 128 ? 0.68 20.688 12.031 1 98.88 128 TYR A C 1
ATOM 1012 O O . TYR A 1 128 ? 1.785 20.578 12.57 1 98.88 128 TYR A O 1
ATOM 1020 N N . ALA A 1 129 ? 0.322 20.016 10.961 1 98.94 129 ALA A N 1
ATOM 1021 C CA . ALA A 1 129 ? 1.233 19.156 10.211 1 98.94 129 ALA A CA 1
ATOM 1022 C C . ALA A 1 129 ? 0.95 19.219 8.711 1 98.94 129 ALA A C 1
ATOM 1024 O O . ALA A 1 129 ? -0.209 19.25 8.297 1 98.94 129 ALA A O 1
ATOM 1025 N N . PHE A 1 130 ? 2 19.344 7.879 1 99 130 PHE A N 1
ATOM 1026 C CA . PHE A 1 130 ? 1.941 19.125 6.438 1 99 130 PHE A CA 1
ATOM 1027 C C . PHE A 1 130 ? 2.34 17.688 6.09 1 99 130 PHE A C 1
ATOM 1029 O O . PHE A 1 130 ? 3.41 17.234 6.484 1 99 130 PHE A O 1
ATOM 1036 N N . VAL A 1 131 ? 1.494 17.031 5.391 1 98.94 131 VAL A N 1
ATOM 1037 C CA . VAL A 1 131 ? 1.718 15.609 5.156 1 98.94 131 VAL A CA 1
ATOM 1038 C C . VAL A 1 131 ? 1.697 15.32 3.658 1 98.94 131 VAL A C 1
ATOM 1040 O O . VAL A 1 131 ? 0.846 15.844 2.932 1 98.94 131 VAL A O 1
ATOM 1043 N N . SER A 1 132 ? 2.633 14.523 3.197 1 98.81 132 SER A N 1
ATOM 1044 C CA . SER A 1 132 ? 2.717 14.062 1.815 1 98.81 132 SER A CA 1
ATOM 1045 C C . SER A 1 132 ? 2.594 12.547 1.729 1 98.81 132 SER A C 1
ATOM 1047 O O . SER A 1 132 ? 2.998 11.836 2.646 1 98.81 132 SER A O 1
ATOM 1049 N N . GLY A 1 133 ? 2.01 12.141 0.599 1 97.75 133 GLY A N 1
ATOM 1050 C CA . GLY A 1 133 ? 2.141 10.742 0.222 1 97.75 133 GLY A CA 1
ATOM 1051 C C . GLY A 1 133 ? 3.404 10.453 -0.566 1 97.75 133 GLY A C 1
ATOM 1052 O O . GLY A 1 133 ? 4.441 11.078 -0.334 1 97.75 133 GLY A O 1
ATOM 1053 N N . PRO A 1 134 ? 3.316 9.438 -1.429 1 96.69 134 PRO A N 1
ATOM 1054 C CA . PRO A 1 134 ? 4.535 8.961 -2.09 1 96.69 134 PRO A CA 1
ATOM 1055 C C . PRO A 1 134 ? 4.945 9.844 -3.268 1 96.69 134 PRO A C 1
ATOM 1057 O O . PRO A 1 134 ? 6.062 9.719 -3.775 1 96.69 134 PRO A O 1
ATOM 1060 N N . ASP A 1 135 ? 4.031 10.625 -3.773 1 96.31 135 ASP A N 1
ATOM 1061 C CA . ASP A 1 135 ? 4.305 11.484 -4.922 1 96.31 135 ASP A CA 1
ATOM 1062 C C . ASP A 1 135 ? 3.547 12.805 -4.809 1 96.31 135 ASP A C 1
ATOM 1064 O O . ASP A 1 135 ? 3.02 13.141 -3.746 1 96.31 135 ASP A O 1
ATOM 1068 N N . LEU A 1 136 ? 3.512 13.578 -5.836 1 98.38 136 LEU A N 1
ATOM 1069 C CA . LEU A 1 136 ? 3.018 14.945 -5.777 1 98.38 136 LEU A CA 1
ATOM 1070 C C . LEU A 1 136 ? 1.494 14.977 -5.836 1 98.38 136 LEU A C 1
ATOM 1072 O O . LEU A 1 136 ? 0.888 16.047 -5.738 1 98.38 136 LEU A O 1
ATOM 1076 N N . ASP A 1 137 ? 0.846 13.812 -5.852 1 97.88 137 ASP A N 1
ATOM 1077 C CA . ASP A 1 137 ? -0.604 13.766 -6.012 1 97.88 137 ASP A CA 1
ATOM 1078 C C . ASP A 1 137 ? -1.303 13.664 -4.656 1 97.88 137 ASP A C 1
ATOM 1080 O O . ASP A 1 137 ? -2.529 13.75 -4.578 1 97.88 137 ASP A O 1
ATOM 1084 N N . TYR A 1 138 ? -0.526 13.57 -3.582 1 98.56 138 TYR A N 1
ATOM 1085 C CA . TYR A 1 138 ? -1.105 13.352 -2.26 1 98.56 138 TYR A CA 1
ATOM 1086 C C . TYR A 1 138 ? -0.557 14.359 -1.256 1 98.56 138 TYR A C 1
ATOM 1088 O O . TYR A 1 138 ? 0.639 14.359 -0.956 1 98.56 138 TYR A O 1
ATOM 1096 N N . LEU A 1 139 ? -1.457 15.141 -0.706 1 98.94 139 LEU A N 1
ATOM 1097 C CA . LEU A 1 139 ? -1.073 16.25 0.154 1 98.94 139 LEU A CA 1
ATOM 1098 C C . LEU A 1 139 ? -2.186 16.594 1.143 1 98.94 139 LEU A C 1
ATOM 1100 O O . LEU A 1 139 ? -3.361 16.625 0.772 1 98.94 139 LEU A O 1
ATOM 1104 N N . TRP A 1 140 ? -1.737 16.828 2.428 1 98.94 140 TRP A N 1
ATOM 1105 C CA . TRP A 1 140 ? -2.697 17.188 3.465 1 98.94 140 TRP A CA 1
ATOM 1106 C C . TRP A 1 140 ? -2.146 18.297 4.348 1 98.94 140 TRP A C 1
ATOM 1108 O O . TRP A 1 140 ? -0.957 18.312 4.676 1 98.94 140 TRP A O 1
ATOM 1118 N N . LEU A 1 141 ? -2.996 19.156 4.719 1 99 141 LEU A N 1
ATOM 1119 C CA . LEU A 1 141 ? -2.82 20 5.891 1 99 141 LEU A CA 1
ATOM 1120 C C . LEU A 1 141 ? -3.701 19.531 7.043 1 99 141 LEU A C 1
ATOM 1122 O O . LEU A 1 141 ? -4.93 19.531 6.93 1 99 141 LEU A O 1
ATOM 1126 N N . LEU A 1 142 ? -3.117 19.234 8.133 1 98.94 142 LEU A N 1
ATOM 1127 C CA . LEU A 1 142 ? -3.828 18.766 9.32 1 98.94 142 LEU A CA 1
ATOM 1128 C C . LEU A 1 142 ? -3.639 19.734 10.477 1 98.94 142 LEU A C 1
ATOM 1130 O O . LEU A 1 142 ? -2.598 20.391 10.586 1 98.94 142 LEU A O 1
ATOM 1134 N N . SER A 1 143 ? -4.648 19.766 11.297 1 98.94 143 SER A N 1
ATOM 1135 C CA . SER A 1 143 ? -4.625 20.656 12.445 1 98.94 143 SER A CA 1
ATOM 1136 C C . SER A 1 143 ? -5.301 20.031 13.656 1 98.94 143 SER A C 1
ATOM 1138 O O . SER A 1 143 ? -6.203 19.203 13.508 1 98.94 143 SER A O 1
ATOM 1140 N N . ARG A 1 144 ? -4.926 20.438 14.836 1 98.88 144 ARG A N 1
ATOM 1141 C CA . ARG A 1 144 ? -5.578 19.984 16.062 1 98.88 144 ARG A CA 1
ATOM 1142 C C . ARG A 1 144 ? -6.934 20.656 16.234 1 98.88 144 ARG A C 1
ATOM 1144 O O . ARG A 1 144 ? -7.762 20.203 17.031 1 98.88 144 ARG A O 1
ATOM 1151 N N . THR A 1 145 ? -7.133 21.75 15.531 1 98.75 145 THR A N 1
ATOM 1152 C CA . THR A 1 145 ? -8.391 22.484 15.609 1 98.75 145 THR A CA 1
ATOM 1153 C C . THR A 1 145 ? -9.062 22.562 14.242 1 98.75 145 THR A C 1
ATOM 1155 O O . THR 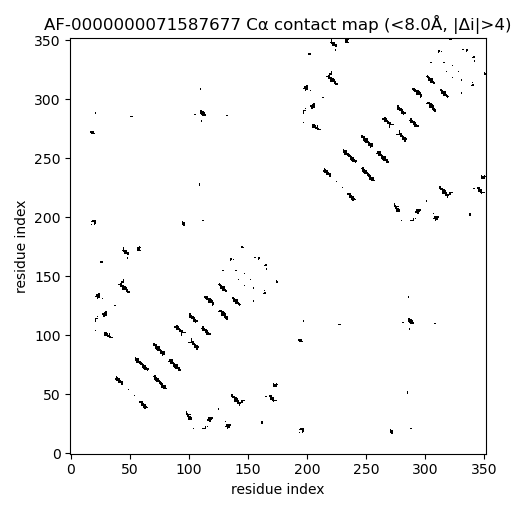A 1 145 ? -8.391 22.484 13.211 1 98.75 145 THR A O 1
ATOM 1158 N N . LYS A 1 146 ? -10.312 22.797 14.25 1 98.56 146 LYS A N 1
ATOM 1159 C CA . LYS A 1 146 ? -11.109 22.812 13.023 1 98.56 146 LYS A CA 1
ATOM 1160 C C . LYS A 1 146 ? -10.836 24.078 12.203 1 98.56 146 LYS A C 1
ATOM 1162 O O . LYS A 1 146 ? -11.125 24.125 11.008 1 98.56 146 LYS A O 1
ATOM 1167 N N . LYS A 1 147 ? -10.344 25.078 12.906 1 97.19 147 LYS A N 1
ATOM 1168 C CA . LYS A 1 147 ? -9.914 26.312 12.258 1 97.19 147 LYS A CA 1
ATOM 1169 C C . LYS A 1 147 ? -8.422 26.562 12.477 1 97.19 147 LYS A C 1
ATOM 1171 O O . LYS A 1 147 ? -7.91 26.344 13.578 1 97.19 147 LYS A O 1
ATOM 1176 N N . VAL A 1 148 ? -7.855 26.969 11.391 1 96.69 148 VAL A N 1
ATOM 1177 C CA . VAL A 1 148 ? -6.422 27.234 11.453 1 96.69 148 VAL A CA 1
ATOM 1178 C C . VAL A 1 148 ? -6.145 28.688 11.078 1 96.69 148 VAL A C 1
ATOM 1180 O O . VAL A 1 148 ? -6.875 29.266 10.273 1 96.69 148 VAL A O 1
ATOM 1183 N N . ASP A 1 149 ? -5.062 29.234 11.602 1 96.88 149 ASP A N 1
ATOM 1184 C CA . ASP A 1 149 ? -4.668 30.609 11.273 1 96.88 149 ASP A CA 1
ATOM 1185 C C . ASP A 1 149 ? -4.352 30.75 9.789 1 96.88 149 ASP A C 1
ATOM 1187 O O . ASP A 1 149 ? -3.734 29.859 9.195 1 96.88 149 ASP A O 1
ATOM 1191 N N . GLN A 1 150 ? -4.688 31.875 9.234 1 98.12 150 GLN A N 1
ATOM 1192 C CA . GLN A 1 150 ? -4.434 32.156 7.824 1 98.12 150 GLN A CA 1
ATOM 1193 C C . GLN A 1 150 ? -2.947 32.031 7.5 1 98.12 150 GLN A C 1
ATOM 1195 O O . GLN A 1 150 ? -2.574 31.609 6.406 1 98.12 150 GLN A O 1
ATOM 1200 N N . GLU A 1 151 ? -2.145 32.438 8.438 1 98.38 151 GLU A N 1
ATOM 1201 C CA . GLU A 1 151 ? -0.701 32.375 8.234 1 98.38 151 GLU A CA 1
ATOM 1202 C C . GLU A 1 151 ? -0.239 30.922 7.996 1 98.38 151 GLU A C 1
ATOM 1204 O O . GLU A 1 151 ? 0.664 30.688 7.191 1 98.38 151 GLU A O 1
ATOM 1209 N N . VAL A 1 152 ? -0.804 30.016 8.719 1 98.69 152 VAL A N 1
ATOM 1210 C CA . VAL A 1 152 ? -0.455 28.609 8.562 1 98.69 152 VAL A CA 1
ATOM 1211 C C . VAL A 1 152 ? -0.888 28.125 7.184 1 98.69 152 VAL A C 1
ATOM 1213 O O . VAL A 1 152 ? -0.145 27.406 6.512 1 98.69 152 VAL A O 1
ATOM 1216 N N . ILE A 1 153 ? -2.082 28.5 6.75 1 98.81 153 ILE A N 1
ATOM 1217 C CA . ILE A 1 153 ? -2.59 28.125 5.434 1 98.81 153 ILE A CA 1
ATOM 1218 C C . ILE A 1 153 ? -1.659 28.672 4.348 1 98.81 153 ILE A C 1
ATOM 1220 O O . ILE A 1 153 ? -1.293 27.938 3.422 1 98.81 153 ILE A O 1
ATOM 1224 N N . GLU A 1 154 ? -1.266 29.922 4.496 1 98.75 154 GLU A N 1
ATOM 1225 C CA . GLU A 1 154 ? -0.379 30.547 3.518 1 98.75 154 GLU A CA 1
ATOM 1226 C C . GLU A 1 154 ? 0.974 29.844 3.475 1 98.75 154 GLU A C 1
ATOM 1228 O O . GLU A 1 154 ? 1.529 29.609 2.396 1 98.75 154 GLU A O 1
ATOM 1233 N N . ARG A 1 155 ? 1.479 29.516 4.625 1 98.81 155 ARG A N 1
ATOM 1234 C CA . ARG A 1 155 ? 2.738 28.781 4.695 1 98.81 155 ARG A CA 1
ATOM 1235 C C . ARG A 1 155 ? 2.611 27.406 4.047 1 98.81 155 ARG A C 1
ATOM 1237 O O . ARG A 1 155 ? 3.51 26.969 3.322 1 98.81 155 ARG A O 1
ATOM 1244 N N . PHE A 1 156 ? 1.515 26.766 4.312 1 98.94 156 PHE A N 1
ATOM 1245 C CA . PHE A 1 156 ? 1.25 25.469 3.709 1 98.94 156 PHE A CA 1
ATOM 1246 C C . PHE A 1 156 ? 1.253 25.562 2.189 1 98.94 156 PHE A C 1
ATOM 1248 O O . PHE A 1 156 ? 1.958 24.812 1.514 1 98.94 156 PHE A O 1
ATOM 1255 N N . VAL A 1 157 ? 0.522 26.484 1.658 1 98.94 157 VAL A N 1
ATOM 1256 C CA . VAL A 1 157 ? 0.381 26.656 0.215 1 98.94 157 VAL A CA 1
ATOM 1257 C C . VAL A 1 157 ? 1.736 27 -0.399 1 98.94 157 VAL A C 1
ATOM 1259 O O . VAL A 1 157 ? 2.145 26.391 -1.394 1 98.94 157 VAL A O 1
ATOM 1262 N N . SER A 1 158 ? 2.455 27.922 0.221 1 98.88 158 SER A N 1
ATOM 1263 C CA . SER A 1 158 ? 3.738 28.359 -0.317 1 98.88 158 SER A CA 1
ATOM 1264 C C . SER A 1 158 ? 4.766 27.234 -0.289 1 98.88 158 SER A C 1
ATOM 1266 O O . SER A 1 158 ? 5.469 27 -1.273 1 98.88 158 SER A O 1
ATOM 1268 N N . THR A 1 159 ? 4.836 26.562 0.849 1 98.88 159 T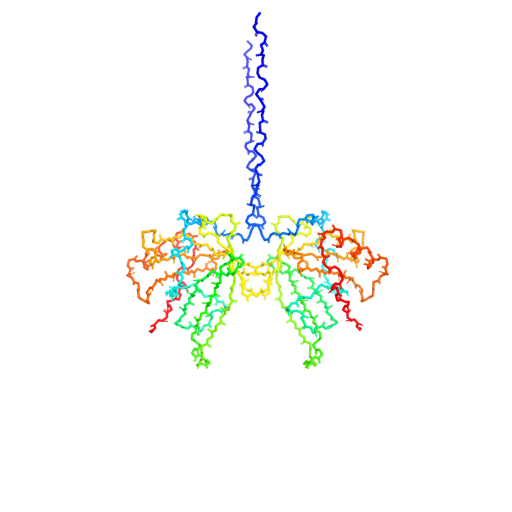HR A N 1
ATOM 1269 C CA . THR A 1 159 ? 5.773 25.453 0.986 1 98.88 159 THR A CA 1
ATOM 1270 C C . THR A 1 159 ? 5.465 24.344 -0.023 1 98.88 159 THR A C 1
ATOM 1272 O O . THR A 1 159 ? 6.359 23.875 -0.731 1 98.88 159 THR A O 1
ATOM 1275 N N . ALA A 1 160 ? 4.211 23.953 -0.137 1 98.94 160 ALA A N 1
ATOM 1276 C CA . ALA A 1 160 ? 3.797 22.891 -1.056 1 98.94 160 ALA A CA 1
ATOM 1277 C C . ALA A 1 160 ? 4.07 23.281 -2.504 1 98.94 160 ALA A C 1
ATOM 1279 O O . ALA A 1 160 ? 4.527 22.453 -3.301 1 98.94 160 ALA A O 1
ATOM 1280 N N . GLN A 1 161 ? 3.775 24.516 -2.803 1 98.88 161 GLN A N 1
ATOM 1281 C CA . GLN A 1 161 ? 4.031 25.016 -4.148 1 98.88 161 GLN A CA 1
ATOM 1282 C C . GLN A 1 161 ? 5.512 24.922 -4.5 1 98.88 161 GLN A C 1
ATOM 1284 O O . GLN A 1 161 ? 5.875 24.5 -5.602 1 98.88 161 GLN A O 1
ATOM 1289 N N . SER A 1 162 ? 6.367 25.297 -3.58 1 98.81 162 SER A N 1
ATOM 1290 C CA . SER A 1 162 ? 7.809 25.297 -3.811 1 98.81 162 SER A CA 1
ATOM 1291 C C . SER A 1 162 ? 8.328 23.875 -4.035 1 98.81 162 SER A C 1
ATOM 1293 O O . SER A 1 162 ? 9.375 23.688 -4.648 1 98.81 162 SER A O 1
ATOM 1295 N N . LEU A 1 163 ? 7.574 22.906 -3.555 1 98.81 163 LEU A N 1
ATOM 1296 C CA . LEU A 1 163 ? 7.969 21.516 -3.676 1 98.81 163 LEU A CA 1
ATOM 1297 C C . LEU A 1 163 ? 7.391 20.891 -4.941 1 98.81 163 LEU A C 1
ATOM 1299 O O . LEU A 1 163 ? 7.695 19.75 -5.27 1 98.81 163 LEU A O 1
ATOM 1303 N N . GLY A 1 164 ? 6.488 21.609 -5.594 1 98.81 164 GLY A N 1
ATOM 1304 C CA . GLY A 1 164 ? 5.992 21.141 -6.879 1 98.81 164 GLY A CA 1
ATOM 1305 C C . GLY A 1 164 ? 4.562 20.641 -6.82 1 98.81 164 GLY A C 1
ATOM 1306 O O . GLY A 1 164 ? 4.016 20.188 -7.828 1 98.81 164 GLY A O 1
ATOM 1307 N N . PHE A 1 165 ? 3.902 20.734 -5.691 1 98.88 165 PHE A N 1
ATOM 1308 C CA . PHE A 1 165 ? 2.508 20.328 -5.59 1 98.88 165 PHE A CA 1
ATOM 1309 C C . PHE A 1 165 ? 1.601 21.297 -6.332 1 98.88 165 PHE A C 1
ATOM 1311 O O . PHE A 1 165 ? 1.877 22.5 -6.379 1 98.88 165 PHE A O 1
ATOM 1318 N N . LYS A 1 166 ? 0.542 20.75 -6.84 1 98.75 166 LYS A N 1
ATOM 1319 C CA . LYS A 1 166 ? -0.433 21.578 -7.547 1 98.75 166 LYS A CA 1
ATOM 1320 C C . LYS A 1 166 ? -1.378 22.266 -6.566 1 98.75 166 LYS A C 1
ATOM 1322 O O . LYS A 1 166 ? -2.566 21.953 -6.508 1 98.75 166 LYS A O 1
ATOM 1327 N N . THR A 1 167 ? -0.919 23.328 -5.992 1 98.81 167 THR A N 1
ATOM 1328 C CA . THR A 1 167 ? -1.652 23.953 -4.898 1 98.81 167 THR A CA 1
ATOM 1329 C C . THR A 1 167 ? -2.873 24.703 -5.426 1 98.81 167 THR A C 1
ATOM 1331 O O . THR A 1 167 ? -3.771 25.047 -4.66 1 98.81 167 THR A O 1
ATOM 1334 N N . ASN A 1 168 ? -2.951 24.984 -6.734 1 98.56 168 ASN A N 1
ATOM 1335 C CA . ASN A 1 168 ? -4.145 25.578 -7.328 1 98.56 168 ASN A CA 1
ATOM 1336 C C . ASN A 1 168 ? -5.316 24.609 -7.328 1 98.56 168 ASN A C 1
ATOM 1338 O O . ASN A 1 168 ? -6.457 25 -7.574 1 98.56 168 ASN A O 1
ATOM 1342 N N . GLU A 1 169 ? -5.074 23.359 -7.02 1 98.56 169 GLU A N 1
ATOM 1343 C CA . GLU A 1 169 ? -6.113 22.328 -7.016 1 98.56 169 GLU A CA 1
ATOM 1344 C C . GLU A 1 169 ? -6.488 21.922 -5.594 1 98.56 169 GLU A C 1
ATOM 1346 O O . GLU A 1 169 ? -7.227 20.953 -5.391 1 98.56 169 GLU A O 1
ATOM 1351 N N . LEU A 1 170 ? -6.059 22.656 -4.621 1 98.81 170 LEU A N 1
ATOM 1352 C CA . LEU A 1 170 ? -6.332 22.312 -3.229 1 98.81 170 LEU A CA 1
ATOM 1353 C C . LEU A 1 170 ? -7.824 22.406 -2.932 1 98.81 170 LEU A C 1
ATOM 1355 O O . LEU A 1 170 ? -8.5 23.328 -3.391 1 98.81 170 LEU A O 1
ATOM 1359 N N . ILE A 1 171 ? -8.281 21.5 -2.188 1 98.62 171 ILE A N 1
ATOM 1360 C CA . ILE A 1 171 ? -9.617 21.484 -1.607 1 98.62 171 ILE A CA 1
ATOM 1361 C C . ILE A 1 171 ? -9.539 21.875 -0.132 1 98.62 171 ILE A C 1
ATOM 1363 O O . ILE A 1 171 ? -8.852 21.219 0.653 1 98.62 171 ILE A O 1
ATOM 1367 N N . PHE A 1 172 ? -10.211 22.922 0.219 1 98.38 172 PHE A N 1
ATOM 1368 C CA . PHE A 1 172 ? -10.352 23.281 1.628 1 98.38 172 PHE A CA 1
ATOM 1369 C C . PHE A 1 172 ? -11.578 22.594 2.234 1 98.38 172 PHE A C 1
ATOM 1371 O O . PHE A 1 172 ? -12.711 22.844 1.812 1 98.38 172 PHE A O 1
ATOM 1378 N N . VAL A 1 173 ? -11.328 21.719 3.16 1 98.31 173 VAL A N 1
ATOM 1379 C CA . VAL A 1 173 ? -12.336 20.797 3.676 1 98.31 173 VAL A CA 1
ATOM 1380 C C . VAL A 1 173 ? -13.188 21.5 4.73 1 98.31 173 VAL A C 1
ATOM 1382 O O . VAL A 1 173 ? -12.672 21.984 5.738 1 98.31 173 VAL A O 1
ATOM 1385 N N . GLU A 1 174 ? -14.445 21.484 4.527 1 97.19 174 GLU A N 1
ATOM 1386 C CA . GLU A 1 174 ? -15.375 22.109 5.469 1 97.19 174 GLU A CA 1
ATOM 1387 C C . GLU A 1 174 ? -15.375 21.375 6.809 1 97.19 174 GLU A C 1
ATOM 1389 O O . GLU A 1 174 ? -15.406 20.141 6.848 1 97.19 174 GLU A O 1
ATOM 1394 N N . GLN A 1 175 ? -15.32 22.109 7.828 1 97.5 175 GLN A N 1
ATOM 1395 C CA . GLN A 1 175 ? -15.422 21.594 9.188 1 97.5 175 GLN A CA 1
ATOM 1396 C C . GLN A 1 175 ? -16.625 22.219 9.914 1 97.5 175 GLN A C 1
ATOM 1398 O O . GLN A 1 175 ? -17 23.344 9.633 1 97.5 175 GLN A O 1
ATOM 1403 N N . LYS A 1 176 ? -17.25 21.438 10.805 1 91.88 176 LYS A N 1
ATOM 1404 C CA . LYS A 1 176 ? -18.375 21.938 11.594 1 91.88 176 LYS A CA 1
ATOM 1405 C C . LYS A 1 176 ? -18.172 21.656 13.078 1 91.88 176 LYS A C 1
ATOM 1407 O O . LYS A 1 176 ? -17.516 20.688 13.453 1 91.88 176 LYS A O 1
ATOM 1412 N N . MET B 1 1 ? 61.75 -4.703 25.188 1 25.89 1 MET B N 1
ATOM 1413 C CA . MET B 1 1 ? 60.562 -4.305 25.953 1 25.89 1 MET B CA 1
ATOM 1414 C C . MET B 1 1 ? 59.438 -3.904 25.016 1 25.89 1 MET B C 1
ATOM 1416 O O . MET B 1 1 ? 58.281 -3.924 25.406 1 25.89 1 MET B O 1
ATOM 1420 N N . PHE B 1 2 ? 59.656 -3.506 23.766 1 28.39 2 PHE B N 1
ATOM 1421 C CA . PHE B 1 2 ? 58.781 -2.568 23.078 1 28.39 2 PHE B CA 1
ATOM 1422 C C . PHE B 1 2 ? 57.688 -3.307 22.328 1 28.39 2 PHE B C 1
ATOM 1424 O O . PHE B 1 2 ? 56.875 -2.691 21.625 1 28.39 2 PHE B O 1
ATOM 1431 N N . LYS B 1 3 ? 57.531 -4.641 22.281 1 33.53 3 LYS B N 1
ATOM 1432 C CA . LYS B 1 3 ? 56.969 -5.168 21.047 1 33.53 3 LYS B CA 1
ATOM 1433 C C . LYS B 1 3 ? 55.469 -4.941 20.969 1 33.53 3 LYS B C 1
ATOM 1435 O O . LYS B 1 3 ? 54.812 -5.344 19.984 1 33.53 3 LYS B O 1
ATOM 1440 N N . SER B 1 4 ? 54.656 -4.539 22.031 1 34.91 4 SER B N 1
ATOM 1441 C CA . SER B 1 4 ? 53.344 -5.148 21.938 1 34.91 4 SER B CA 1
ATOM 1442 C C . SER B 1 4 ? 52.438 -4.359 21 1 34.91 4 SER B C 1
ATOM 1444 O O . SER B 1 4 ? 52.156 -3.182 21.234 1 34.91 4 SER B O 1
ATOM 1446 N N . ILE B 1 5 ? 52.531 -4.535 19.688 1 35.75 5 ILE B N 1
ATOM 1447 C CA . ILE B 1 5 ? 51.688 -3.871 18.703 1 35.75 5 ILE B CA 1
ATOM 1448 C C . ILE B 1 5 ? 50.219 -4.227 18.953 1 35.75 5 ILE B C 1
ATOM 1450 O O . ILE B 1 5 ? 49.875 -5.406 19.031 1 35.75 5 ILE B O 1
ATOM 1454 N N . SER B 1 6 ? 49.438 -3.354 19.609 1 35.12 6 SER B N 1
ATOM 1455 C CA . SER B 1 6 ? 48.031 -3.492 19.922 1 35.12 6 SER B CA 1
ATOM 1456 C C . SER B 1 6 ? 47.188 -3.645 18.641 1 35.12 6 SER B C 1
ATOM 1458 O O . SER B 1 6 ? 47.375 -2.883 17.688 1 35.12 6 SER B O 1
ATOM 1460 N N . LYS B 1 7 ? 46.75 -4.898 18.312 1 37.53 7 LYS B N 1
ATOM 1461 C CA . LYS B 1 7 ? 45.812 -5.23 17.234 1 37.53 7 LYS B CA 1
ATOM 1462 C C . LYS B 1 7 ? 44.562 -4.359 17.297 1 37.53 7 LYS B C 1
ATOM 1464 O O . LYS B 1 7 ? 43.844 -4.383 18.281 1 37.53 7 LYS B O 1
ATOM 1469 N N . VAL B 1 8 ? 44.562 -3.07 16.781 1 36 8 VAL B N 1
ATOM 1470 C CA . VAL B 1 8 ? 43.344 -2.266 16.609 1 36 8 VAL B CA 1
ATOM 1471 C C . VAL B 1 8 ? 42.281 -3.07 15.852 1 36 8 VAL B C 1
ATOM 1473 O O . VAL B 1 8 ? 42.5 -3.482 14.711 1 36 8 VAL B O 1
ATOM 1476 N N . GLY B 1 9 ? 41.531 -3.939 16.578 1 31.8 9 GLY B N 1
ATOM 1477 C CA . GLY B 1 9 ? 40.375 -4.637 16.047 1 31.8 9 GLY B CA 1
ATOM 1478 C C . GLY B 1 9 ? 39.438 -3.729 15.273 1 31.8 9 GLY B C 1
ATOM 1479 O O . GLY B 1 9 ? 38.938 -2.725 15.805 1 31.8 9 GLY B 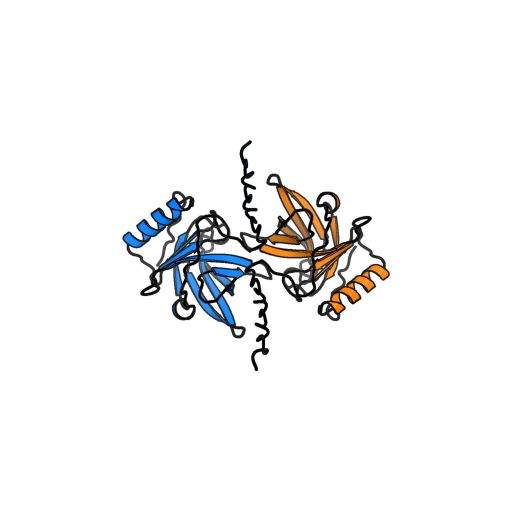O 1
ATOM 1480 N N . PHE B 1 10 ? 39.594 -3.551 13.977 1 37.25 10 PHE B N 1
ATOM 1481 C CA . PHE B 1 10 ? 38.656 -2.893 13.07 1 37.25 10 PHE B CA 1
ATOM 1482 C C . PHE B 1 10 ? 37.25 -3.443 13.242 1 37.25 10 PHE B C 1
ATOM 1484 O O . PHE B 1 10 ? 36.969 -4.598 12.906 1 37.25 10 PHE B O 1
ATOM 1491 N N . GLY B 1 11 ? 36.531 -3.051 14.328 1 34.06 11 GLY B N 1
ATOM 1492 C CA . GLY B 1 11 ? 35.125 -3.391 14.438 1 34.06 11 GLY B CA 1
ATOM 1493 C C . GLY B 1 11 ? 34.312 -3.006 13.211 1 34.06 11 GLY B C 1
ATOM 1494 O O . GLY B 1 11 ? 34.312 -1.846 12.789 1 34.06 11 GLY B O 1
ATOM 1495 N N . ALA B 1 12 ? 34 -3.891 12.297 1 35.34 12 ALA B N 1
ATOM 1496 C CA . ALA B 1 12 ? 33.125 -3.748 11.148 1 35.34 12 ALA B CA 1
ATOM 1497 C C . ALA B 1 12 ? 31.766 -3.178 11.578 1 35.34 12 ALA B C 1
ATOM 1499 O O . ALA B 1 12 ? 31.062 -3.787 12.383 1 35.34 12 ALA B O 1
ATOM 1500 N N . VAL B 1 13 ? 31.562 -1.896 11.594 1 36.88 13 VAL B N 1
ATOM 1501 C CA . VAL B 1 13 ? 30.234 -1.29 11.734 1 36.88 13 VAL B CA 1
ATOM 1502 C C . VAL B 1 13 ? 29.281 -1.884 10.703 1 36.88 13 VAL B C 1
ATOM 1504 O O . VAL B 1 13 ? 29.469 -1.692 9.5 1 36.88 13 VAL B O 1
ATOM 1507 N N . ILE B 1 14 ? 28.672 -3.061 10.945 1 36.56 14 ILE B N 1
ATOM 1508 C CA . ILE B 1 14 ? 27.547 -3.576 10.172 1 36.56 14 ILE B CA 1
ATOM 1509 C C . ILE B 1 14 ? 26.484 -2.482 10 1 36.56 14 ILE B C 1
ATOM 1511 O O . ILE B 1 14 ? 25.859 -2.059 10.969 1 36.56 14 ILE B O 1
ATOM 1515 N N . LEU B 1 15 ? 26.625 -1.63 9.07 1 34.09 15 LEU B N 1
ATOM 1516 C CA . LEU B 1 15 ? 25.562 -0.733 8.656 1 34.09 15 LEU B CA 1
ATOM 1517 C C . LEU B 1 15 ? 24.281 -1.513 8.375 1 34.09 15 LEU B C 1
ATOM 1519 O O . LEU B 1 15 ? 24.188 -2.223 7.371 1 34.09 15 LEU B O 1
ATOM 1523 N N . MET B 1 16 ? 23.625 -2.027 9.398 1 35.53 16 MET B N 1
ATOM 1524 C CA . MET B 1 16 ? 22.25 -2.475 9.188 1 35.53 16 MET B CA 1
ATOM 1525 C C . MET B 1 16 ? 21.453 -1.452 8.383 1 35.53 16 MET B C 1
ATOM 1527 O O . MET B 1 16 ? 21.234 -0.329 8.836 1 35.53 16 MET B O 1
ATOM 1531 N N . MET B 1 17 ? 21.641 -1.445 7.164 1 34.06 17 MET B N 1
ATOM 1532 C CA . MET B 1 17 ? 20.797 -0.667 6.27 1 34.06 17 MET B CA 1
ATOM 1533 C C . MET B 1 17 ? 19.312 -0.908 6.578 1 34.06 17 MET B C 1
ATOM 1535 O O . MET B 1 17 ? 18.828 -2.029 6.441 1 34.06 17 MET B O 1
ATOM 1539 N N . LEU B 1 18 ? 18.656 -0.445 7.691 1 39.88 18 LEU B N 1
ATOM 1540 C CA . LEU B 1 18 ? 17.234 -0.359 8 1 39.88 18 LEU B CA 1
ATOM 1541 C C . LEU B 1 18 ? 16.453 0.191 6.809 1 39.88 18 LEU B C 1
ATOM 1543 O O . LEU B 1 18 ? 16.578 1.369 6.469 1 39.88 18 LEU B O 1
ATOM 1547 N N . ASN B 1 19 ? 16.438 -0.319 5.641 1 42.84 19 ASN B N 1
ATOM 1548 C CA . ASN B 1 19 ? 15.82 0.282 4.465 1 42.84 19 ASN B CA 1
ATOM 1549 C C . ASN B 1 19 ? 14.305 0.317 4.59 1 42.84 19 ASN B C 1
ATOM 1551 O O . ASN B 1 19 ? 13.695 -0.633 5.086 1 42.84 19 ASN B O 1
ATOM 1555 N N . GLY B 1 20 ? 13.562 1.368 4.957 1 50.38 20 GLY B N 1
ATOM 1556 C CA . GLY B 1 20 ? 12.203 1.861 4.785 1 50.38 20 GLY B CA 1
ATOM 1557 C C . GLY B 1 20 ? 11.508 1.277 3.57 1 50.38 20 GLY B C 1
ATOM 1558 O O . GLY B 1 20 ? 10.539 1.854 3.066 1 50.38 20 GLY B O 1
ATOM 1559 N N . CYS B 1 21 ? 11.875 0.205 2.986 1 68.19 21 CYS B N 1
ATOM 1560 C CA . CYS B 1 21 ? 11.43 -0.328 1.702 1 68.19 21 CYS B CA 1
ATOM 1561 C C . CYS B 1 21 ? 10.227 -1.243 1.875 1 68.19 21 CYS B C 1
ATOM 1563 O O . CYS B 1 21 ? 9.852 -1.578 3 1 68.19 21 CYS B O 1
ATOM 1565 N N . LEU B 1 22 ? 9.281 -1.305 1.039 1 78.06 22 LEU B N 1
ATOM 1566 C CA . LEU B 1 22 ? 8.102 -2.16 0.974 1 78.06 22 LEU B CA 1
ATOM 1567 C C . LEU B 1 22 ? 8.359 -3.49 1.673 1 78.06 22 LEU B C 1
ATOM 1569 O O . LEU B 1 22 ? 7.492 -3.994 2.391 1 78.06 22 LEU B O 1
ATOM 1573 N N . GLY B 1 23 ? 9.531 -4.012 1.78 1 86.94 23 GLY B N 1
ATOM 1574 C CA . GLY B 1 23 ? 10.039 -5.141 2.547 1 86.94 23 GLY B CA 1
ATOM 1575 C C . GLY B 1 23 ? 9.68 -6.484 1.94 1 86.94 23 GLY B C 1
ATOM 1576 O O . GLY B 1 23 ? 8.852 -6.555 1.027 1 86.94 23 GLY B O 1
ATOM 1577 N N . MET B 1 24 ? 10.273 -7.59 2.301 1 94.75 24 MET B N 1
ATOM 1578 C CA . MET B 1 24 ? 10.055 -9.008 2.039 1 94.75 24 MET B CA 1
ATOM 1579 C C . MET B 1 24 ? 10.586 -9.867 3.188 1 94.75 24 MET B C 1
ATOM 1581 O O . MET B 1 24 ? 11.398 -9.398 3.99 1 94.75 24 MET B O 1
ATOM 1585 N N . PRO B 1 25 ? 10.07 -11.117 3.289 1 97.12 25 PRO B N 1
ATOM 1586 C CA . PRO B 1 25 ? 10.547 -11.953 4.398 1 97.12 25 PRO B CA 1
ATOM 1587 C C . PRO B 1 25 ? 12.047 -12.234 4.32 1 97.12 25 PRO B C 1
ATOM 1589 O O . PRO B 1 25 ? 12.625 -12.25 3.229 1 97.12 25 PRO B O 1
ATOM 1592 N N . LYS B 1 26 ? 12.555 -12.438 5.527 1 95.38 26 LYS B N 1
ATOM 1593 C CA . LYS B 1 26 ? 13.945 -12.867 5.574 1 95.38 26 LYS B CA 1
ATOM 1594 C C . LYS B 1 26 ? 14.156 -14.133 4.754 1 95.38 26 LYS B C 1
ATOM 1596 O O . LYS B 1 26 ? 13.352 -15.07 4.824 1 95.38 26 LYS B O 1
ATOM 1601 N N . GLY B 1 27 ? 15.195 -14.203 3.945 1 97.69 27 GLY B N 1
ATOM 1602 C CA . GLY B 1 27 ? 15.516 -15.383 3.158 1 97.69 27 GLY B CA 1
ATOM 1603 C C . GLY B 1 27 ? 14.898 -15.367 1.775 1 97.69 27 GLY B C 1
ATOM 1604 O O . GLY B 1 27 ? 15.336 -16.094 0.881 1 9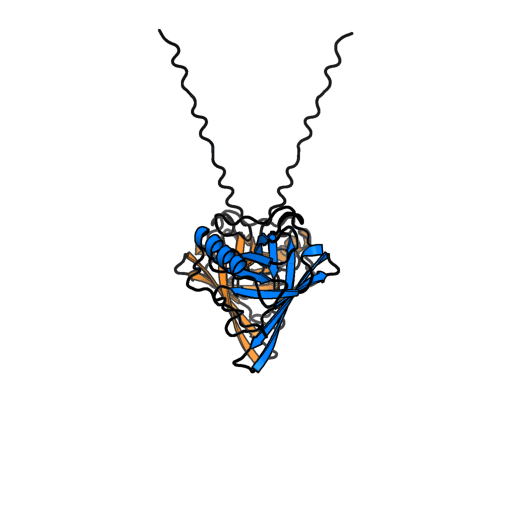7.69 27 GLY B O 1
ATOM 1605 N N . VAL B 1 28 ? 13.812 -14.656 1.662 1 98.5 28 VAL B N 1
ATOM 1606 C CA . VAL B 1 28 ? 13.195 -14.516 0.347 1 98.5 28 VAL B CA 1
ATOM 1607 C C . VAL B 1 28 ? 14.039 -13.586 -0.521 1 98.5 28 VAL B C 1
ATOM 1609 O O . VAL B 1 28 ? 14.43 -12.5 -0.083 1 98.5 28 VAL B O 1
ATOM 1612 N N . GLU B 1 29 ? 14.32 -14.055 -1.733 1 97.88 29 GLU B N 1
ATOM 1613 C CA . GLU B 1 29 ? 15.078 -13.258 -2.697 1 97.88 29 GLU B CA 1
ATOM 1614 C C . GLU B 1 29 ? 14.391 -13.25 -4.062 1 97.88 29 GLU B C 1
ATOM 1616 O O . GLU B 1 29 ? 14.016 -14.305 -4.578 1 97.88 29 GLU B O 1
ATOM 1621 N N . PRO B 1 30 ? 14.273 -12.055 -4.578 1 98.5 30 PRO B N 1
ATOM 1622 C CA . PRO B 1 30 ? 13.695 -12.023 -5.922 1 98.5 30 PRO B CA 1
ATOM 1623 C C . PRO B 1 30 ? 14.547 -12.766 -6.945 1 98.5 30 PRO B C 1
ATOM 1625 O O . PRO B 1 30 ? 15.781 -12.727 -6.875 1 98.5 30 PRO B O 1
ATOM 1628 N N . VAL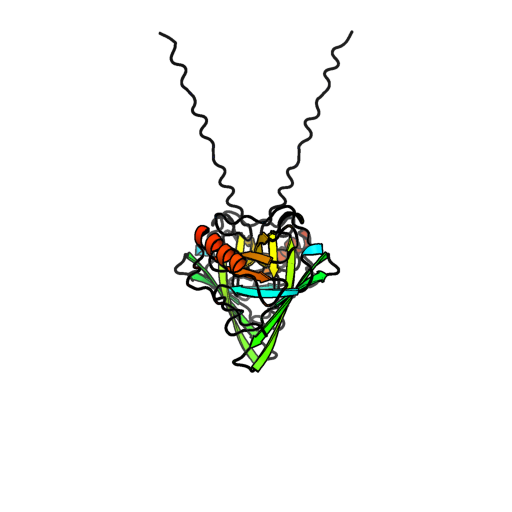 B 1 31 ? 13.883 -13.422 -7.875 1 98.81 31 VAL B N 1
ATOM 1629 C CA . VAL B 1 31 ? 14.609 -14.055 -8.969 1 98.81 31 VAL B CA 1
ATOM 1630 C C . VAL B 1 31 ? 15.359 -13 -9.773 1 98.81 31 VAL B C 1
ATOM 1632 O O . VAL B 1 31 ? 14.844 -11.906 -10 1 98.81 31 VAL B O 1
ATOM 1635 N N . THR B 1 32 ? 16.531 -13.312 -10.258 1 98.31 32 THR B N 1
ATOM 1636 C CA . THR B 1 32 ? 17.297 -12.477 -11.18 1 98.31 32 THR B CA 1
ATOM 1637 C C . THR B 1 32 ? 17.094 -12.945 -12.617 1 98.31 32 THR B C 1
ATOM 1639 O O . THR B 1 32 ? 16.625 -14.055 -12.859 1 98.31 32 THR B O 1
ATOM 1642 N N . GLY B 1 33 ? 17.422 -12.047 -13.531 1 98.19 33 GLY B N 1
ATOM 1643 C CA . GLY B 1 33 ? 17.188 -12.398 -14.922 1 98.19 33 GLY B CA 1
ATOM 1644 C C . GLY B 1 33 ? 15.711 -12.43 -15.281 1 98.19 33 GLY B C 1
ATOM 1645 O O . GLY B 1 33 ? 15.305 -13.164 -16.188 1 98.19 33 GLY B O 1
ATOM 1646 N N . PHE B 1 34 ? 14.969 -11.773 -14.562 1 98.81 34 PHE B N 1
ATOM 1647 C CA . PHE B 1 34 ? 13.531 -11.688 -14.797 1 98.81 34 PHE B CA 1
ATOM 1648 C C . PHE B 1 34 ? 13.234 -10.953 -16.094 1 98.81 34 PHE B C 1
ATOM 1650 O O . PHE B 1 34 ? 13.844 -9.922 -16.391 1 98.81 34 PHE B O 1
ATOM 1657 N N . GLU B 1 35 ? 12.312 -11.461 -16.891 1 98.75 35 GLU B N 1
ATOM 1658 C CA . GLU B 1 35 ? 11.867 -10.836 -18.141 1 98.75 35 GLU B CA 1
ATOM 1659 C C . GLU B 1 35 ? 10.359 -10.602 -18.125 1 98.75 35 GLU B C 1
ATOM 1661 O O . GLU B 1 35 ? 9.57 -11.539 -18.266 1 98.75 35 GLU B O 1
ATOM 1666 N N . LEU B 1 36 ? 10.023 -9.352 -18.062 1 98.81 36 LEU B N 1
ATOM 1667 C CA . LEU B 1 36 ? 8.617 -9 -17.938 1 98.81 36 LEU B CA 1
ATOM 1668 C C . LEU B 1 36 ? 7.82 -9.531 -19.125 1 98.81 36 LEU B C 1
ATOM 1670 O O . LEU B 1 36 ? 6.723 -10.07 -18.953 1 98.81 36 LEU B O 1
ATOM 1674 N N . ASN B 1 37 ? 8.32 -9.406 -20.328 1 98.56 37 ASN B N 1
ATOM 1675 C CA . ASN B 1 37 ? 7.59 -9.805 -21.516 1 98.56 37 ASN B CA 1
ATOM 1676 C C . ASN B 1 37 ? 7.191 -11.273 -21.484 1 98.56 37 ASN B C 1
ATOM 1678 O O . ASN B 1 37 ? 6.141 -11.656 -22 1 98.56 37 ASN B O 1
ATOM 1682 N N . ARG B 1 38 ? 8.031 -12.102 -20.859 1 98.81 38 ARG B N 1
ATOM 1683 C CA . ARG B 1 38 ? 7.723 -13.523 -20.734 1 98.81 38 ARG B CA 1
ATOM 1684 C C . ARG B 1 38 ? 6.715 -13.773 -19.625 1 98.81 38 ARG B C 1
ATOM 1686 O O . ARG B 1 38 ? 6.051 -14.812 -19.609 1 98.81 38 ARG B O 1
ATOM 1693 N N . TYR B 1 39 ? 6.648 -12.852 -18.719 1 98.88 39 TYR B N 1
ATOM 1694 C CA . TYR B 1 39 ? 5.77 -13 -17.578 1 98.88 39 TYR B CA 1
ATOM 1695 C C . TYR B 1 39 ? 4.359 -12.516 -17.891 1 98.88 39 TYR B C 1
ATOM 1697 O O . TYR B 1 39 ? 3.395 -12.914 -17.25 1 98.88 39 TYR B O 1
ATOM 1705 N N . LEU B 1 40 ? 4.141 -11.664 -18.891 1 98.94 40 LEU B N 1
ATOM 1706 C CA . LEU B 1 40 ? 2.838 -11.133 -19.266 1 98.94 40 LEU B CA 1
ATOM 1707 C C . LEU B 1 40 ? 1.875 -12.258 -19.625 1 98.94 40 LEU B C 1
ATOM 1709 O O . LEU B 1 40 ? 2.305 -13.359 -19.984 1 98.94 40 LEU B O 1
ATOM 1713 N N . GLY B 1 41 ? 0.605 -11.969 -19.5 1 98.88 41 GLY B N 1
ATOM 1714 C CA . GLY B 1 41 ? -0.425 -12.953 -19.797 1 98.88 41 GLY B CA 1
ATOM 1715 C C . GLY B 1 41 ? -1.093 -13.5 -18.547 1 98.88 41 GLY B C 1
ATOM 1716 O O . GLY B 1 41 ? -1.055 -12.867 -17.484 1 98.88 41 GLY B O 1
ATOM 1717 N N . THR B 1 42 ? -1.729 -14.625 -18.656 1 98.94 42 THR B N 1
ATOM 1718 C CA . THR B 1 42 ? -2.594 -15.156 -17.609 1 98.94 42 THR B CA 1
ATOM 1719 C C . THR B 1 42 ? -1.843 -16.156 -16.75 1 98.94 42 THR B C 1
ATOM 1721 O O . THR B 1 42 ? -1.099 -17 -17.266 1 98.94 42 THR B O 1
ATOM 1724 N N . TRP B 1 43 ? -2.006 -16.016 -15.516 1 98.94 43 TRP B N 1
ATOM 1725 C CA . TRP B 1 43 ? -1.559 -16.969 -14.5 1 98.94 43 TRP B CA 1
ATOM 1726 C C . TRP B 1 43 ? -2.73 -17.453 -13.656 1 98.94 43 TRP B C 1
ATOM 1728 O O . TRP B 1 43 ? -3.574 -16.656 -13.242 1 98.94 43 TRP B O 1
ATOM 1738 N N . TYR B 1 44 ? -2.748 -18.734 -13.398 1 98.94 44 TYR B N 1
ATOM 1739 C CA . TYR B 1 44 ? -3.756 -19.312 -12.523 1 98.94 44 TYR B CA 1
ATOM 1740 C C . TYR B 1 44 ? -3.197 -19.531 -11.117 1 98.94 44 TYR B C 1
ATOM 1742 O O . TYR B 1 44 ? -2.072 -20.016 -10.961 1 98.94 44 TYR B O 1
ATOM 1750 N N . GLU B 1 45 ? -4.008 -19.094 -10.156 1 98.94 45 GLU B N 1
ATOM 1751 C CA . GLU B 1 45 ? -3.637 -19.328 -8.766 1 98.94 45 GLU B CA 1
ATOM 1752 C C . GLU B 1 45 ? -3.902 -20.766 -8.352 1 98.94 45 GLU B C 1
ATOM 1754 O O . GLU B 1 45 ? -5.055 -21.203 -8.305 1 98.94 45 GLU B O 1
ATOM 1759 N N . ILE B 1 46 ? -2.816 -21.469 -8.008 1 98.88 46 ILE B N 1
ATOM 1760 C CA . ILE B 1 46 ? -2.922 -22.891 -7.684 1 98.88 46 ILE B CA 1
ATOM 1761 C C . ILE B 1 46 ? -3.021 -23.062 -6.172 1 98.88 46 ILE B C 1
ATOM 1763 O O . ILE B 1 46 ? -3.773 -23.906 -5.688 1 98.88 46 ILE B O 1
ATOM 1767 N N . ALA B 1 47 ? -2.291 -22.266 -5.457 1 98.88 47 ALA B N 1
ATOM 1768 C CA . ALA B 1 47 ? -2.289 -22.297 -3.998 1 98.88 47 ALA B CA 1
ATOM 1769 C C . ALA B 1 47 ? -1.967 -20.938 -3.412 1 98.88 47 ALA B C 1
ATOM 1771 O O . ALA B 1 47 ? -1.309 -20.109 -4.059 1 98.88 47 ALA B O 1
ATOM 1772 N N . ARG B 1 48 ? -2.412 -20.766 -2.23 1 98.88 48 ARG B N 1
ATOM 1773 C CA . ARG B 1 48 ? -2.121 -19.547 -1.477 1 98.88 48 ARG B CA 1
ATOM 1774 C C . ARG B 1 48 ? -2.277 -19.781 0.022 1 98.88 48 ARG B C 1
ATOM 1776 O O . ARG B 1 48 ? -2.836 -20.797 0.442 1 98.88 48 ARG B O 1
ATOM 1783 N N . LEU B 1 49 ? -1.756 -18.844 0.791 1 98.75 49 LEU B N 1
ATOM 1784 C CA . LEU B 1 49 ? -2.207 -18.719 2.174 1 98.75 49 LEU B CA 1
ATOM 1785 C C . LEU B 1 49 ? -3.547 -18 2.246 1 98.75 49 LEU B C 1
ATOM 1787 O O . LEU B 1 49 ? -4.113 -17.625 1.217 1 98.75 49 LEU B O 1
ATOM 1791 N N . ASP B 1 50 ? -4.109 -17.922 3.453 1 97.06 50 ASP B N 1
ATOM 1792 C CA . ASP B 1 50 ? -5.422 -17.328 3.639 1 97.06 50 ASP B CA 1
ATOM 1793 C C . ASP B 1 50 ? -5.316 -15.797 3.709 1 97.06 50 ASP B C 1
ATOM 1795 O O . ASP B 1 50 ? -5.027 -15.242 4.77 1 97.06 50 ASP B O 1
ATOM 1799 N N . HIS B 1 51 ? -5.523 -15.195 2.582 1 96.94 51 HIS B N 1
ATOM 1800 C CA . HIS B 1 51 ? -5.574 -13.742 2.502 1 96.94 51 HIS B CA 1
ATOM 1801 C C . HIS B 1 51 ? -7.008 -13.234 2.625 1 96.94 51 HIS B C 1
ATOM 1803 O O . HIS B 1 51 ? -7.898 -13.695 1.913 1 96.94 51 HIS B O 1
ATOM 1809 N N . SER B 1 52 ? -7.238 -12.234 3.426 1 93.69 52 SER B N 1
ATOM 1810 C CA . SER B 1 52 ? -8.594 -11.75 3.693 1 93.69 52 SER B CA 1
ATOM 1811 C C . SER B 1 52 ? -9.242 -11.203 2.428 1 93.69 52 SER B C 1
ATOM 1813 O O . SER B 1 52 ? -10.438 -11.391 2.209 1 93.69 52 SER B O 1
ATOM 1815 N N . PHE B 1 53 ? -8.516 -10.578 1.555 1 93.94 53 PHE B N 1
ATOM 1816 C CA . PHE B 1 53 ? -9.062 -9.922 0.377 1 93.94 53 PHE B CA 1
ATOM 1817 C C . PHE B 1 53 ? -9.391 -10.938 -0.71 1 93.94 53 PHE B C 1
ATOM 1819 O O . PHE B 1 53 ? -10.008 -10.594 -1.722 1 93.94 53 PHE B O 1
ATOM 1826 N N . GLU B 1 54 ? -9.031 -12.227 -0.584 1 96.62 54 GLU B N 1
ATOM 1827 C CA . GLU B 1 54 ? -9.344 -13.273 -1.553 1 96.62 54 GLU B CA 1
ATOM 1828 C C . GLU B 1 54 ? -10.227 -14.352 -0.934 1 96.62 54 GLU B C 1
ATOM 1830 O O . GLU B 1 54 ? -10.438 -15.406 -1.535 1 96.62 54 GLU B O 1
ATOM 1835 N N . ASP B 1 55 ? -10.664 -14.086 0.261 1 95.19 55 ASP B N 1
ATOM 1836 C CA . ASP B 1 55 ? -11.438 -15.078 0.998 1 95.19 55 ASP B CA 1
ATOM 1837 C C . ASP B 1 55 ? -12.688 -15.492 0.219 1 95.19 55 ASP B C 1
ATOM 1839 O O . ASP B 1 55 ? -13.43 -14.641 -0.279 1 95.19 55 ASP B O 1
ATOM 1843 N N . GLY B 1 56 ? -12.836 -16.812 0.056 1 95.5 56 GLY B N 1
ATOM 1844 C CA . GLY B 1 56 ? -14.047 -17.375 -0.536 1 95.5 56 GLY B CA 1
ATOM 1845 C C . GLY B 1 56 ? -14.023 -17.375 -2.053 1 95.5 56 GLY B C 1
ATOM 1846 O O . GLY B 1 56 ? -15.016 -17.719 -2.695 1 95.5 56 GLY B O 1
ATOM 1847 N N . LEU B 1 57 ? -12.953 -17.047 -2.68 1 98.12 57 LEU B N 1
ATOM 1848 C CA . LEU B 1 57 ? -12.867 -17.016 -4.137 1 98.12 57 LEU B CA 1
ATOM 1849 C C . LEU B 1 57 ? -12.234 -18.297 -4.676 1 98.12 57 LEU B C 1
ATOM 1851 O O . LEU B 1 57 ? -11.25 -18.781 -4.125 1 98.12 57 LEU B O 1
ATOM 1855 N N . SER B 1 58 ? -12.82 -18.828 -5.66 1 98.25 58 SER B N 1
ATOM 1856 C CA . SER B 1 58 ? -12.281 -19.938 -6.434 1 98.25 58 SER B CA 1
ATOM 1857 C C . SER B 1 58 ? -11.984 -19.516 -7.871 1 98.25 58 SER B C 1
ATOM 1859 O O . SER B 1 58 ? -12.273 -18.391 -8.266 1 98.25 58 SER B O 1
ATOM 1861 N N . GLN B 1 59 ? -11.297 -20.406 -8.594 1 98.62 59 GLN B N 1
ATOM 1862 C CA . GLN B 1 59 ? -10.969 -20.156 -9.992 1 98.62 59 GLN B CA 1
ATOM 1863 C C . GLN B 1 59 ? -10.266 -18.812 -10.164 1 98.62 59 GLN B C 1
ATOM 1865 O O . GLN B 1 59 ? -10.594 -18.047 -11.078 1 98.62 59 GLN B O 1
ATOM 1870 N N . VAL B 1 60 ? -9.406 -18.516 -9.242 1 98.88 60 VAL B N 1
ATOM 1871 C CA . VAL B 1 60 ? -8.711 -17.234 -9.219 1 98.88 60 VAL B CA 1
ATOM 1872 C C . VAL B 1 60 ? -7.617 -17.219 -10.281 1 98.88 60 VAL B C 1
ATOM 1874 O O . VAL B 1 60 ? -6.891 -18.203 -10.445 1 98.88 60 VAL B O 1
ATOM 1877 N N . SER B 1 61 ? -7.5 -16.141 -11 1 98.94 61 SER B N 1
ATOM 1878 C CA . SER B 1 61 ? -6.434 -15.898 -11.969 1 98.94 61 SER B CA 1
ATOM 1879 C C . SER B 1 61 ? -5.965 -14.445 -11.93 1 98.94 61 SER B C 1
ATOM 1881 O O . SER B 1 61 ? -6.637 -13.586 -11.359 1 98.94 61 SER B O 1
ATOM 1883 N N . ALA B 1 62 ? -4.797 -14.25 -12.43 1 98.94 62 ALA B N 1
ATOM 1884 C CA . ALA B 1 62 ? -4.238 -12.914 -12.648 1 98.94 62 ALA B CA 1
ATOM 1885 C C . ALA B 1 62 ? -3.762 -12.75 -14.086 1 98.94 62 ALA B C 1
ATOM 1887 O O . ALA B 1 62 ? -3.088 -13.625 -14.633 1 98.94 62 ALA B O 1
ATOM 1888 N N . GLU B 1 63 ? -4.105 -11.688 -14.695 1 98.94 63 GLU B N 1
ATOM 1889 C CA . GLU B 1 63 ? -3.631 -11.328 -16.031 1 98.94 63 GLU B CA 1
ATOM 1890 C C . GLU B 1 63 ? -2.748 -10.086 -15.977 1 98.94 63 GLU B C 1
ATOM 1892 O O . GLU B 1 63 ? -3.127 -9.07 -15.391 1 98.94 63 GLU B O 1
ATOM 1897 N N . TYR B 1 64 ? -1.564 -10.18 -16.578 1 98.94 64 TYR B N 1
ATOM 1898 C CA . TYR B 1 64 ? -0.598 -9.094 -16.578 1 98.94 64 TYR B CA 1
ATOM 1899 C C . TYR B 1 64 ? -0.408 -8.547 -17.984 1 98.94 64 TYR B C 1
ATOM 1901 O O . TYR B 1 64 ? -0.222 -9.305 -18.938 1 98.94 64 TYR B O 1
ATOM 1909 N N . SER B 1 65 ? -0.504 -7.281 -18.156 1 98.88 65 SER B N 1
ATOM 1910 C CA . SER B 1 65 ? -0.206 -6.555 -19.375 1 98.88 65 SER B CA 1
ATOM 1911 C C . SER B 1 65 ? 0.497 -5.234 -19.094 1 98.88 65 SER B C 1
ATOM 1913 O O . SER B 1 65 ? 0.746 -4.902 -17.922 1 98.88 65 SER B O 1
ATOM 1915 N N . ILE B 1 66 ? 0.903 -4.531 -20.172 1 98.56 66 ILE B N 1
ATOM 1916 C CA . ILE B 1 66 ? 1.643 -3.287 -19.984 1 98.56 66 ILE B CA 1
ATOM 1917 C C . ILE B 1 66 ? 0.7 -2.098 -20.156 1 98.56 66 ILE B C 1
ATOM 1919 O O . ILE B 1 66 ? -0.094 -2.059 -21.109 1 98.56 66 ILE B O 1
ATOM 1923 N N . ASN B 1 67 ? 0.792 -1.136 -19.234 1 98.38 67 ASN B N 1
ATOM 1924 C CA . ASN B 1 67 ? 0.085 0.133 -19.375 1 98.38 67 ASN B CA 1
ATOM 1925 C C . ASN B 1 67 ? 0.85 1.108 -20.266 1 98.38 67 ASN B C 1
ATOM 1927 O O . ASN B 1 67 ? 2.033 0.903 -20.547 1 98.38 67 ASN B O 1
ATOM 1931 N N . GLU B 1 68 ? 0.186 2.143 -20.688 1 97.31 68 GLU B N 1
ATOM 1932 C CA . GLU B 1 68 ? 0.801 3.176 -21.516 1 97.31 68 GLU B CA 1
ATOM 1933 C C . GLU B 1 68 ? 1.976 3.832 -20.797 1 97.31 68 GLU B C 1
ATOM 1935 O O . GLU B 1 68 ? 2.945 4.25 -21.438 1 97.31 68 GLU B O 1
ATOM 1940 N N . ASP B 1 69 ? 1.876 3.926 -19.5 1 95.69 69 ASP B N 1
ATOM 1941 C CA . ASP B 1 69 ? 2.932 4.574 -18.719 1 95.69 69 ASP B CA 1
ATOM 1942 C C . ASP B 1 69 ? 4.031 3.582 -18.359 1 95.69 69 ASP B C 1
ATOM 1944 O O . ASP B 1 69 ? 4.852 3.854 -17.469 1 95.69 69 ASP B O 1
ATOM 1948 N N . ASP B 1 70 ? 3.984 2.41 -18.859 1 96.12 70 ASP B N 1
ATOM 1949 C CA . ASP B 1 70 ? 4.996 1.361 -18.766 1 96.12 70 ASP B CA 1
ATOM 1950 C C . ASP B 1 70 ? 4.875 0.595 -17.453 1 96.12 70 ASP B C 1
ATOM 1952 O O . ASP B 1 70 ? 5.648 -0.329 -17.188 1 96.12 70 ASP B O 1
ATOM 1956 N N . SER B 1 71 ? 3.918 0.979 -16.625 1 97.81 71 SER B N 1
ATOM 1957 C CA . SER B 1 71 ? 3.611 0.119 -15.484 1 97.81 71 SER B CA 1
ATOM 1958 C C . SER B 1 71 ? 2.908 -1.159 -15.93 1 97.81 71 SER B C 1
ATOM 1960 O O . SER B 1 71 ? 2.545 -1.298 -17.094 1 97.81 71 SER B O 1
ATOM 1962 N N . VAL B 1 72 ? 2.818 -2.109 -15.023 1 98.88 72 VAL B N 1
ATOM 1963 C CA . VAL B 1 72 ? 2.174 -3.379 -15.336 1 98.88 72 VAL B CA 1
ATOM 1964 C C . VAL B 1 72 ? 0.714 -3.346 -14.891 1 98.88 72 VAL B C 1
ATOM 1966 O O . VAL B 1 72 ? 0.424 -3.064 -13.727 1 98.88 72 VAL B O 1
ATOM 1969 N N . LYS B 1 73 ? -0.157 -3.555 -15.812 1 98.88 73 LYS B N 1
ATOM 1970 C CA . LYS B 1 73 ? -1.569 -3.725 -15.484 1 98.88 73 LYS B CA 1
ATOM 1971 C C . LYS B 1 73 ? -1.838 -5.113 -14.914 1 98.88 73 LYS B C 1
ATOM 1973 O O . LYS B 1 73 ? -1.386 -6.117 -15.469 1 98.88 73 LYS B O 1
ATOM 1978 N N . VAL B 1 74 ? -2.545 -5.195 -13.797 1 98.94 74 VAL B N 1
ATOM 1979 C CA . VAL B 1 74 ? -2.887 -6.453 -13.148 1 98.94 74 VAL B CA 1
ATOM 1980 C C . VAL B 1 74 ? -4.406 -6.59 -13.047 1 98.94 74 VAL B C 1
ATOM 1982 O O . VAL B 1 74 ? -5.074 -5.75 -12.445 1 98.94 74 VAL B O 1
ATOM 1985 N N . ILE B 1 75 ? -4.945 -7.59 -13.641 1 98.88 75 ILE B N 1
ATOM 1986 C CA . ILE B 1 75 ? -6.363 -7.898 -13.492 1 98.88 75 ILE B CA 1
ATOM 1987 C C . ILE B 1 75 ? -6.527 -9.242 -12.781 1 98.88 75 ILE B C 1
ATOM 1989 O O . ILE B 1 75 ? -6.215 -10.289 -13.344 1 98.88 75 ILE B O 1
ATOM 1993 N N . ASN B 1 76 ? -6.977 -9.188 -11.531 1 98.75 76 ASN B N 1
ATOM 1994 C CA . ASN B 1 76 ? -7.328 -10.398 -10.797 1 98.75 76 ASN B CA 1
ATOM 1995 C C . ASN B 1 76 ? -8.812 -10.727 -10.945 1 98.75 76 ASN B C 1
ATOM 1997 O O . ASN B 1 76 ? -9.656 -9.836 -10.906 1 98.75 76 ASN B O 1
ATOM 2001 N N . ARG B 1 77 ? -9.07 -11.992 -11.094 1 98.62 77 ARG B N 1
ATOM 2002 C CA . ARG B 1 77 ? -10.445 -12.461 -11.188 1 98.62 77 ARG B CA 1
ATOM 2003 C C . ARG B 1 77 ? -10.664 -13.703 -10.328 1 98.62 77 ARG B C 1
ATOM 2005 O O . ARG B 1 77 ? -9.781 -14.555 -10.234 1 98.62 77 ARG B O 1
ATOM 2012 N N . GLY B 1 78 ? -11.805 -13.82 -9.734 1 98.69 78 GLY B N 1
ATOM 2013 C CA . GLY B 1 78 ? -12.219 -14.992 -8.984 1 98.69 78 GLY B CA 1
ATOM 2014 C C . GLY B 1 78 ? -13.727 -15.141 -8.891 1 98.69 78 GLY B C 1
ATOM 2015 O O . GLY B 1 78 ? -14.461 -14.164 -9.07 1 98.69 78 GLY B O 1
ATOM 2016 N N . PHE B 1 79 ? -14.141 -16.344 -8.68 1 98.56 79 PHE B N 1
ATOM 2017 C CA . PHE B 1 79 ? -15.562 -16.625 -8.531 1 98.56 79 PHE B CA 1
ATOM 2018 C C . PHE B 1 79 ? -15.938 -16.75 -7.062 1 98.56 79 PHE B C 1
ATOM 2020 O O . PHE B 1 79 ? -15.312 -17.516 -6.324 1 98.56 79 PHE B O 1
ATOM 2027 N N . SER B 1 80 ? -16.938 -15.922 -6.629 1 97.56 80 SER B N 1
ATOM 2028 C CA . SER B 1 80 ? -17.469 -16.031 -5.277 1 97.56 80 SER B CA 1
ATOM 2029 C C . SER B 1 80 ? -18.609 -17.047 -5.211 1 97.56 80 SER B C 1
ATOM 2031 O O . SER B 1 80 ? -19.703 -16.812 -5.738 1 97.56 80 SER B O 1
ATOM 2033 N N . ASP B 1 81 ? -18.297 -18.062 -4.512 1 91.5 81 ASP B N 1
ATOM 2034 C CA . ASP B 1 81 ? -19.359 -19.062 -4.383 1 91.5 81 ASP B CA 1
ATOM 2035 C C . ASP B 1 81 ? -20.531 -18.516 -3.568 1 91.5 81 ASP B C 1
ATOM 2037 O O . ASP B 1 81 ? -21.688 -18.812 -3.867 1 91.5 81 ASP B O 1
ATOM 2041 N N . GLN B 1 82 ? -20.203 -17.781 -2.607 1 95.38 82 GLN B N 1
ATOM 2042 C CA . GLN B 1 82 ? -21.219 -17.203 -1.738 1 95.38 82 GLN B CA 1
ATOM 2043 C C . GLN B 1 82 ? -22.141 -16.266 -2.516 1 95.38 82 GLN B C 1
ATOM 2045 O O . GLN B 1 82 ? -23.359 -16.328 -2.395 1 95.38 82 GLN B O 1
ATOM 2050 N N . ASP B 1 83 ? -21.562 -15.508 -3.414 1 96.5 83 ASP B N 1
ATOM 2051 C CA . ASP B 1 83 ? -22.328 -14.5 -4.141 1 96.5 83 ASP B CA 1
ATOM 2052 C C . ASP B 1 83 ? -22.719 -15.008 -5.527 1 96.5 83 ASP B C 1
ATOM 2054 O O . ASP B 1 83 ? -23.469 -14.336 -6.246 1 96.5 83 ASP B O 1
ATOM 2058 N N . GLN B 1 84 ? -22.141 -16.047 -5.84 1 97.06 84 GLN B N 1
ATOM 2059 C CA . GLN B 1 84 ? -22.406 -16.688 -7.133 1 97.06 84 GLN B CA 1
ATOM 2060 C C . GLN B 1 84 ? -22.125 -15.711 -8.281 1 97.06 84 GLN B C 1
ATOM 2062 O O . GLN B 1 84 ? -22.953 -15.562 -9.188 1 97.06 84 GLN B O 1
ATOM 2067 N N . GLN B 1 85 ? -21.031 -14.992 -8.219 1 98.19 85 GLN B N 1
ATOM 2068 C CA . GLN B 1 85 ? -20.641 -14.047 -9.258 1 98.19 85 GLN B CA 1
ATOM 2069 C C . GLN B 1 85 ? -19.125 -13.891 -9.328 1 98.19 85 GLN B C 1
ATOM 2071 O O . GLN B 1 85 ? -18.422 -14.195 -8.367 1 98.19 85 GLN B O 1
ATOM 2076 N N . TRP B 1 86 ? -18.688 -13.508 -10.508 1 98.06 86 TRP B N 1
ATOM 2077 C CA . TRP B 1 86 ? -17.281 -13.18 -10.711 1 98.06 86 TRP B CA 1
ATOM 2078 C C . TRP B 1 86 ? -16.938 -11.836 -10.078 1 98.06 86 TRP B C 1
ATOM 2080 O O . TRP B 1 86 ? -17.734 -10.898 -10.117 1 98.06 86 TRP B O 1
ATOM 2090 N N . SER B 1 87 ? -15.852 -11.852 -9.461 1 97.5 87 SER B N 1
ATOM 2091 C CA . SER B 1 87 ? -15.258 -10.625 -8.938 1 97.5 87 SER B CA 1
ATOM 2092 C C . SER B 1 87 ? -13.945 -10.305 -9.648 1 97.5 87 SER B C 1
ATOM 2094 O O . SER B 1 87 ? -13.18 -11.203 -9.977 1 97.5 87 SER B O 1
ATOM 2096 N N . GLU B 1 88 ? -13.711 -8.992 -9.875 1 97.88 88 GLU B N 1
ATOM 2097 C CA . GLU B 1 88 ? -12.484 -8.539 -10.523 1 97.88 88 GLU B CA 1
ATOM 2098 C C . GLU B 1 88 ? -11.836 -7.402 -9.742 1 97.88 88 GLU B C 1
ATOM 2100 O O . GLU B 1 88 ? -12.531 -6.586 -9.141 1 97.88 88 GLU B O 1
ATOM 2105 N N . ALA B 1 89 ? -10.555 -7.379 -9.711 1 97.38 89 ALA B N 1
ATOM 2106 C CA . ALA B 1 89 ? -9.758 -6.285 -9.164 1 97.38 89 ALA B CA 1
ATOM 2107 C C . ALA B 1 89 ? -8.727 -5.789 -10.18 1 97.38 89 ALA B C 1
ATOM 2109 O O . ALA B 1 89 ? -7.965 -6.586 -10.734 1 97.38 89 ALA B O 1
ATOM 2110 N N . LEU B 1 90 ? -8.766 -4.543 -10.453 1 98.12 90 LEU B N 1
ATOM 2111 C CA . LEU B 1 90 ? -7.777 -3.912 -11.328 1 98.12 90 LEU B CA 1
ATOM 2112 C C . LEU B 1 90 ? -6.645 -3.295 -10.508 1 98.12 90 LEU B C 1
ATOM 2114 O O . LEU B 1 90 ? -6.895 -2.525 -9.578 1 98.12 90 LEU B O 1
ATOM 2118 N N . GLY B 1 91 ? -5.43 -3.709 -10.82 1 98.25 91 GLY B N 1
ATOM 2119 C CA . GLY B 1 91 ? -4.266 -3.18 -10.133 1 98.25 91 GLY B CA 1
ATOM 2120 C C . GLY B 1 91 ? -3.186 -2.686 -11.078 1 98.25 91 GLY B C 1
ATOM 2121 O O . GLY B 1 91 ? -3.35 -2.74 -12.297 1 98.25 91 GLY B O 1
ATOM 2122 N N . LYS B 1 92 ? -2.191 -2.125 -10.445 1 98.06 92 LYS B N 1
ATOM 2123 C CA . LYS B 1 92 ? -0.998 -1.629 -11.125 1 98.06 92 LYS B CA 1
ATOM 2124 C C . LYS B 1 92 ? 0.27 -2.049 -10.391 1 98.06 92 LYS B C 1
ATOM 2126 O O . LYS B 1 92 ? 0.33 -1.983 -9.156 1 98.06 92 LYS B O 1
ATOM 2131 N N . ALA B 1 93 ? 1.209 -2.531 -11.164 1 98.44 93 ALA B N 1
ATOM 2132 C CA . ALA B 1 93 ? 2.477 -2.928 -10.555 1 98.44 93 ALA B CA 1
ATOM 2133 C C . ALA B 1 93 ? 3.646 -2.182 -11.188 1 98.44 93 ALA B C 1
ATOM 2135 O O . ALA B 1 93 ? 3.564 -1.748 -12.336 1 98.44 93 ALA B O 1
ATOM 2136 N N . LYS B 1 94 ? 4.648 -1.981 -10.391 1 96.56 94 LYS B N 1
ATOM 2137 C CA . LYS B 1 94 ? 5.906 -1.364 -10.789 1 96.56 94 LYS B CA 1
ATOM 2138 C C . LYS B 1 94 ? 7.102 -2.137 -10.234 1 96.56 94 LYS B C 1
ATOM 2140 O O . LYS B 1 94 ? 7.02 -2.719 -9.156 1 96.56 94 LYS B O 1
ATOM 2145 N N . PHE B 1 95 ? 8.148 -2.111 -11.047 1 96.5 95 PHE B N 1
ATOM 2146 C CA . PHE B 1 95 ? 9.383 -2.684 -10.516 1 96.5 95 PHE B CA 1
ATOM 2147 C C . PHE B 1 95 ? 9.922 -1.834 -9.367 1 96.5 95 PHE B C 1
ATOM 2149 O O . PHE B 1 95 ? 9.812 -0.606 -9.398 1 96.5 95 PHE B O 1
ATOM 2156 N N . VAL B 1 96 ? 10.516 -2.422 -8.391 1 93.62 96 VAL B N 1
ATOM 2157 C CA . VAL B 1 96 ? 11.016 -1.718 -7.215 1 93.62 96 VAL B CA 1
ATOM 2158 C C . VAL B 1 96 ? 12.453 -1.274 -7.453 1 93.62 96 VAL B C 1
ATOM 2160 O O . VAL B 1 96 ? 12.812 -0.126 -7.18 1 93.62 96 VAL B O 1
ATOM 2163 N N . ASP B 1 97 ? 13.297 -2.08 -7.91 1 90.25 97 ASP B N 1
ATOM 2164 C CA . ASP B 1 97 ? 14.695 -1.769 -8.18 1 90.25 97 ASP B CA 1
ATOM 2165 C C . ASP B 1 97 ? 14.984 -1.771 -9.68 1 90.25 97 ASP B C 1
ATOM 2167 O O . ASP B 1 97 ? 14.977 -0.719 -10.32 1 90.25 97 ASP B O 1
ATOM 2171 N N . GLY B 1 98 ? 15.109 -2.863 -10.242 1 93.31 98 GLY B N 1
ATOM 2172 C CA . GLY B 1 98 ? 15.344 -3.018 -11.672 1 93.31 98 GLY B CA 1
ATOM 2173 C C . GLY B 1 98 ? 14.383 -3.99 -12.328 1 93.31 98 GLY B C 1
ATOM 2174 O O . GLY B 1 98 ? 13.812 -4.859 -11.664 1 93.31 98 GLY B O 1
ATOM 2175 N N . SER B 1 99 ? 14.273 -3.83 -13.578 1 96.94 99 SER B N 1
ATOM 2176 C CA . SER B 1 99 ? 13.336 -4.668 -14.32 1 96.94 99 SER B CA 1
ATOM 2177 C C . SER B 1 99 ? 13.875 -6.082 -14.5 1 96.94 99 SER B C 1
ATOM 2179 O O . SER B 1 99 ? 13.156 -6.977 -14.938 1 96.94 99 SER B O 1
ATOM 2181 N N . ASP B 1 100 ? 15.109 -6.312 -14.133 1 97.94 100 ASP B N 1
ATOM 2182 C CA . ASP B 1 100 ? 15.711 -7.633 -14.273 1 97.94 100 ASP B CA 1
ATOM 2183 C C . ASP B 1 100 ? 15.523 -8.461 -13.008 1 97.94 100 ASP B C 1
ATOM 2185 O O . ASP B 1 100 ? 16.016 -9.586 -12.922 1 97.94 100 ASP B O 1
ATOM 2189 N N . GLU B 1 101 ? 14.836 -7.938 -12.055 1 97.81 101 GLU B N 1
ATOM 2190 C CA . GLU B 1 101 ? 14.516 -8.641 -10.82 1 97.81 101 GLU B CA 1
ATOM 2191 C C . GLU B 1 101 ? 13.008 -8.836 -10.672 1 97.81 101 GLU B C 1
ATOM 2193 O O . GLU B 1 101 ? 12.227 -7.938 -10.984 1 97.81 101 GLU B O 1
ATOM 2198 N N . GLY B 1 102 ? 12.594 -10.047 -10.219 1 98.38 102 GLY B N 1
ATOM 2199 C CA . GLY B 1 102 ? 11.188 -10.305 -9.93 1 98.38 102 GLY B CA 1
ATOM 2200 C C . GLY B 1 102 ? 10.711 -9.625 -8.664 1 98.38 102 GLY B C 1
ATOM 2201 O O . GLY B 1 102 ? 10.109 -10.266 -7.797 1 98.38 102 GLY B O 1
ATOM 2202 N N . TYR B 1 103 ? 11.102 -8.398 -8.492 1 97.81 103 TYR B N 1
ATOM 2203 C CA . TYR B 1 103 ? 10.695 -7.605 -7.332 1 97.81 103 TYR B CA 1
ATOM 2204 C C . TYR B 1 103 ? 9.844 -6.422 -7.762 1 97.81 103 TYR B C 1
ATOM 2206 O O . TYR B 1 103 ? 10.359 -5.426 -8.273 1 97.81 103 TYR B O 1
ATOM 2214 N N . LEU B 1 104 ? 8.57 -6.617 -7.543 1 97.81 104 LEU B N 1
ATOM 2215 C CA . LEU B 1 104 ? 7.605 -5.586 -7.898 1 97.81 104 LEU B CA 1
ATOM 2216 C C . LEU B 1 104 ? 6.84 -5.109 -6.664 1 97.81 104 LEU B C 1
ATOM 2218 O O . LEU B 1 104 ? 6.977 -5.688 -5.582 1 97.81 104 LEU B O 1
ATOM 2222 N N . LYS B 1 105 ? 6.176 -4.043 -6.789 1 97.25 105 LYS B N 1
ATOM 2223 C CA . LYS B 1 105 ? 5.113 -3.604 -5.887 1 97.25 105 LYS B CA 1
ATOM 2224 C C . LYS B 1 105 ? 3.789 -3.455 -6.633 1 97.25 105 LYS B C 1
ATOM 2226 O O . LYS B 1 105 ? 3.77 -3.078 -7.809 1 97.25 105 LYS B O 1
ATOM 2231 N N . VAL B 1 106 ? 2.738 -3.729 -5.961 1 98.12 106 VAL B N 1
ATOM 2232 C CA . VAL B 1 106 ? 1.44 -3.725 -6.629 1 98.12 106 VAL B CA 1
ATOM 2233 C C . VAL B 1 106 ? 0.421 -2.977 -5.773 1 98.12 106 VAL B C 1
ATOM 2235 O O . VAL B 1 106 ? 0.482 -3.021 -4.543 1 98.12 106 VAL B O 1
ATOM 2238 N N . SER B 1 107 ? -0.441 -2.252 -6.395 1 96.88 107 SER B N 1
ATOM 2239 C CA . SER B 1 107 ? -1.551 -1.518 -5.793 1 96.88 107 SER B CA 1
ATOM 2240 C C . SER B 1 107 ? -2.873 -1.865 -6.469 1 96.88 107 SER B C 1
ATOM 2242 O O . SER B 1 107 ? -2.928 -2.033 -7.691 1 96.88 107 SER B O 1
ATOM 2244 N N . PHE B 1 108 ? -3.912 -1.93 -5.68 1 96.38 108 PHE B N 1
ATOM 2245 C CA . PHE B 1 108 ? -5.234 -2.139 -6.254 1 96.38 108 PHE B CA 1
ATOM 2246 C C . PHE B 1 108 ? -6.133 -0.932 -6.004 1 96.38 108 PHE B C 1
ATOM 2248 O O . PHE B 1 108 ? -7.219 -0.83 -6.578 1 96.38 108 PHE B O 1
ATOM 2255 N N . PHE B 1 109 ? -5.566 -0.01 -5.262 1 91.94 109 PHE B N 1
ATOM 2256 C CA . PHE B 1 109 ? -6.258 1.255 -5.043 1 91.94 109 PHE B CA 1
ATOM 2257 C C . PHE B 1 109 ? -5.297 2.311 -4.504 1 91.94 109 PHE B C 1
ATOM 2259 O O . PHE B 1 109 ? -4.504 2.031 -3.605 1 91.94 109 PHE B O 1
ATOM 2266 N N . GLY B 1 110 ? -5.297 3.518 -5.113 1 91.81 110 GLY B N 1
ATOM 2267 C CA . GLY B 1 110 ? -4.578 4.656 -4.562 1 91.81 110 GLY B CA 1
ATOM 2268 C C . GLY B 1 110 ? -3.076 4.453 -4.535 1 91.81 110 GLY B C 1
ATOM 2269 O O . GLY B 1 110 ? -2.523 3.732 -5.367 1 91.81 110 GLY B O 1
ATOM 2270 N N . PRO B 1 111 ? -2.475 5.152 -3.535 1 94.56 111 PRO B N 1
ATOM 2271 C CA . PRO B 1 111 ? -1.014 5.121 -3.439 1 94.56 111 PRO B CA 1
ATOM 2272 C C . PRO B 1 111 ? -0.509 4.027 -2.502 1 94.56 111 PRO B C 1
ATOM 2274 O O . PRO B 1 111 ? 0.56 4.168 -1.901 1 94.56 111 PRO B O 1
ATOM 2277 N N . PHE B 1 112 ? -1.259 3.027 -2.285 1 96.19 112 PHE B N 1
ATOM 2278 C CA . PHE B 1 112 ? -0.919 1.976 -1.334 1 96.19 112 PHE B CA 1
ATOM 2279 C C . PHE B 1 112 ? -0.394 0.74 -2.057 1 96.19 112 PHE B C 1
ATOM 2281 O O . PHE B 1 112 ? -1.155 0.032 -2.719 1 96.19 112 PHE B O 1
ATOM 2288 N N . TYR B 1 113 ? 0.863 0.503 -1.925 1 96.62 113 TYR B N 1
ATOM 2289 C CA . TYR B 1 113 ? 1.524 -0.593 -2.623 1 96.62 113 TYR B CA 1
ATOM 2290 C C . TYR B 1 113 ? 1.987 -1.664 -1.642 1 96.62 113 TYR B C 1
ATOM 2292 O O . TYR B 1 113 ? 2.391 -1.353 -0.518 1 96.62 113 TYR B O 1
ATOM 2300 N N . GLY B 1 114 ? 1.958 -2.881 -2.045 1 96.31 114 GLY B N 1
ATOM 2301 C CA . GLY B 1 114 ? 2.557 -4.008 -1.346 1 96.31 114 GLY B CA 1
ATOM 2302 C C . GLY B 1 114 ? 3.562 -4.766 -2.189 1 96.31 114 GLY B C 1
ATOM 2303 O O . GLY B 1 114 ? 3.475 -4.77 -3.418 1 96.31 114 GLY B O 1
ATOM 2304 N N . SER B 1 115 ? 4.391 -5.402 -1.504 1 96.94 115 SER B N 1
ATOM 2305 C CA . SER B 1 115 ? 5.453 -6.129 -2.191 1 96.94 115 SER B CA 1
ATOM 2306 C C . SER B 1 115 ? 4.895 -7.32 -2.963 1 96.94 115 SER B C 1
ATOM 2308 O O . SER B 1 115 ? 3.998 -8.016 -2.48 1 96.94 115 SER B O 1
ATOM 2310 N N . TYR B 1 116 ? 5.434 -7.504 -4.082 1 98.44 116 TYR B N 1
ATOM 2311 C CA . TYR B 1 116 ? 5.234 -8.656 -4.953 1 98.44 116 TYR B CA 1
ATOM 2312 C C . TYR B 1 116 ? 6.574 -9.25 -5.387 1 98.44 116 TYR B C 1
ATOM 2314 O O . TYR B 1 116 ? 7.195 -8.766 -6.336 1 98.44 116 TYR B O 1
ATOM 2322 N N . VAL B 1 117 ? 6.914 -10.312 -4.734 1 98.62 117 VAL B N 1
ATOM 2323 C CA . VAL B 1 117 ? 8.258 -10.852 -4.938 1 98.62 117 VAL B CA 1
ATOM 2324 C C . VAL B 1 117 ? 8.164 -12.227 -5.598 1 98.62 117 VAL B C 1
ATOM 2326 O O . VAL B 1 117 ? 7.73 -13.195 -4.973 1 98.62 117 VAL B O 1
ATOM 2329 N N . VAL B 1 118 ? 8.555 -12.266 -6.828 1 98.94 118 VAL B N 1
ATOM 2330 C CA . VAL B 1 118 ? 8.766 -13.57 -7.441 1 98.94 118 VAL B CA 1
ATOM 2331 C C . VAL B 1 118 ? 10.086 -14.156 -6.953 1 98.94 118 VAL B C 1
ATOM 2333 O O . VAL B 1 118 ? 11.164 -13.727 -7.379 1 98.94 118 VAL B O 1
ATOM 2336 N N . PHE B 1 119 ? 9.938 -15.219 -6.105 1 98.88 119 PHE B N 1
ATOM 2337 C CA . PHE B 1 119 ? 11.18 -15.648 -5.48 1 98.88 119 PHE B CA 1
ATOM 2338 C C . PHE B 1 119 ? 11.617 -17 -6.016 1 98.88 119 PHE B C 1
ATOM 2340 O O . PHE B 1 119 ? 12.734 -17.453 -5.742 1 98.88 119 PHE B O 1
ATOM 2347 N N . GLU B 1 120 ? 10.773 -17.641 -6.777 1 98.88 120 GLU B N 1
ATOM 2348 C CA . GLU B 1 120 ? 11.117 -18.781 -7.637 1 98.88 120 GLU B CA 1
ATOM 2349 C C . GLU B 1 120 ? 10.305 -18.75 -8.93 1 98.88 120 GLU B C 1
ATOM 2351 O O . GLU B 1 120 ? 9.117 -18.422 -8.922 1 98.88 120 GLU B O 1
ATOM 2356 N N . LEU B 1 121 ? 10.961 -19.125 -10.008 1 98.88 121 LEU B N 1
ATOM 2357 C CA . LEU B 1 121 ? 10.383 -19.047 -11.344 1 98.88 121 LEU B CA 1
ATOM 2358 C C . LEU B 1 121 ? 10.906 -20.172 -12.234 1 98.88 121 LEU B C 1
ATOM 2360 O O . LEU B 1 121 ? 12.102 -20.469 -12.203 1 98.88 121 LEU B O 1
ATOM 2364 N N . ASP B 1 122 ? 10.008 -20.844 -12.93 1 98.69 122 ASP B N 1
ATOM 2365 C CA . ASP B 1 122 ? 10.492 -21.672 -14.031 1 98.69 122 ASP B CA 1
ATOM 2366 C C . ASP B 1 122 ? 11.234 -20.828 -15.07 1 98.69 122 ASP B C 1
ATOM 2368 O O . ASP B 1 122 ? 10.625 -20.297 -16 1 98.69 122 ASP B O 1
ATOM 2372 N N . LYS B 1 123 ? 12.492 -20.734 -14.945 1 97.69 123 LYS B N 1
ATOM 2373 C CA . LYS B 1 123 ? 13.281 -19.797 -15.734 1 97.69 123 LYS B CA 1
ATOM 2374 C C . LYS B 1 123 ? 13.289 -20.188 -17.203 1 97.69 123 LYS B C 1
ATOM 2376 O O . LYS B 1 123 ? 13.383 -19.328 -18.094 1 97.69 123 LYS B O 1
ATOM 2381 N N . GLU B 1 124 ? 13.164 -21.422 -17.391 1 97.5 124 GLU B N 1
ATOM 2382 C CA . GLU B 1 124 ? 13.266 -21.906 -18.766 1 97.5 124 GLU B CA 1
ATOM 2383 C C . GLU B 1 124 ? 12.008 -21.578 -19.562 1 97.5 124 GLU B C 1
ATOM 2385 O O . GLU B 1 124 ? 12.094 -21.016 -20.672 1 97.5 124 GLU B O 1
ATOM 2390 N N . ASN B 1 125 ? 10.797 -21.844 -18.984 1 98.06 125 ASN B N 1
ATOM 2391 C CA . ASN B 1 125 ? 9.586 -21.766 -19.797 1 98.06 125 ASN B CA 1
ATOM 2392 C C . ASN B 1 125 ? 8.547 -20.844 -19.172 1 98.06 125 ASN B C 1
ATOM 2394 O O . ASN B 1 125 ? 7.477 -20.625 -19.734 1 98.06 125 ASN B O 1
ATOM 2398 N N . TYR B 1 126 ? 8.828 -20.297 -17.969 1 98.75 126 TYR B N 1
ATOM 2399 C CA . TYR B 1 126 ? 7.91 -19.406 -17.281 1 98.75 126 TYR B CA 1
ATOM 2400 C C . TYR B 1 126 ? 6.547 -20.062 -17.094 1 98.75 126 TYR B C 1
ATOM 2402 O O . TYR B 1 126 ? 5.512 -19.438 -17.344 1 98.75 126 TYR B O 1
ATOM 2410 N N . GLN B 1 127 ? 6.605 -21.328 -16.609 1 98.75 127 GLN B N 1
ATOM 2411 C CA . GLN B 1 127 ? 5.359 -22.078 -16.5 1 98.75 127 GLN B CA 1
ATOM 2412 C C . GLN B 1 127 ? 4.793 -22.016 -15.094 1 98.75 127 GLN B C 1
ATOM 2414 O O . GLN B 1 127 ? 3.615 -22.312 -14.875 1 98.75 127 GLN B O 1
ATOM 2419 N N . TYR B 1 128 ? 5.688 -21.688 -14.094 1 98.88 128 TYR B N 1
ATOM 2420 C CA . TYR B 1 128 ? 5.211 -21.5 -12.734 1 98.88 128 TYR B CA 1
ATOM 2421 C C . TYR B 1 128 ? 6.023 -20.422 -12.016 1 98.88 128 TYR B C 1
ATOM 2423 O O . TYR B 1 128 ? 7.137 -20.094 -12.438 1 98.88 128 TYR B O 1
ATOM 2431 N N . ALA B 1 129 ? 5.438 -19.844 -10.992 1 98.94 129 ALA B N 1
ATOM 2432 C CA . ALA B 1 129 ? 6.078 -18.828 -10.156 1 98.94 129 ALA B CA 1
ATOM 2433 C C . ALA B 1 129 ? 5.652 -18.969 -8.703 1 98.94 129 ALA B C 1
ATOM 2435 O O . ALA B 1 129 ? 4.48 -19.234 -8.406 1 98.94 129 ALA B O 1
ATOM 2436 N N . PHE B 1 130 ? 6.609 -18.891 -7.754 1 99 130 PHE B N 1
ATOM 2437 C CA . PHE B 1 130 ? 6.355 -18.703 -6.332 1 99 130 PHE B CA 1
ATOM 2438 C C . PHE B 1 130 ? 6.43 -17.234 -5.961 1 99 130 PHE B C 1
ATOM 2440 O O . PHE B 1 130 ? 7.43 -16.562 -6.246 1 99 130 PHE B O 1
ATOM 2447 N N . VAL B 1 131 ? 5.398 -16.766 -5.355 1 98.94 131 VAL B N 1
ATOM 2448 C CA . VAL B 1 131 ? 5.316 -15.32 -5.117 1 98.94 131 VAL B CA 1
ATOM 2449 C C . VAL B 1 131 ? 5.078 -15.062 -3.631 1 98.94 131 VAL B C 1
ATOM 2451 O O . VAL B 1 131 ? 4.27 -15.742 -2.996 1 98.94 131 VAL B O 1
ATOM 2454 N N . SER B 1 132 ? 5.781 -14.086 -3.08 1 98.81 132 SER B N 1
ATOM 2455 C CA . SER B 1 132 ? 5.617 -13.633 -1.703 1 98.81 132 SER B CA 1
ATOM 2456 C C . SER B 1 132 ? 5.199 -12.164 -1.65 1 98.81 132 SER B C 1
ATOM 2458 O O . SER B 1 132 ? 5.551 -11.383 -2.533 1 98.81 132 SER B O 1
ATOM 2460 N N . GLY B 1 133 ? 4.43 -11.891 -0.597 1 97.75 133 GLY B N 1
ATOM 2461 C CA . GLY B 1 133 ? 4.246 -10.5 -0.228 1 97.75 133 GLY B CA 1
ATOM 2462 C C . GLY B 1 133 ? 5.336 -9.977 0.689 1 97.75 133 GLY B C 1
ATOM 2463 O O . GLY B 1 133 ? 6.496 -10.375 0.578 1 97.75 133 GLY B O 1
ATOM 2464 N N . PRO B 1 134 ? 4.965 -9 1.53 1 96.62 134 PRO B N 1
ATOM 2465 C CA . PRO B 1 134 ? 5.988 -8.305 2.314 1 96.62 134 PRO B CA 1
ATOM 2466 C C . PRO B 1 134 ? 6.434 -9.102 3.539 1 96.62 134 PRO B C 1
ATOM 2468 O O . PRO B 1 134 ? 7.445 -8.773 4.164 1 96.62 134 PRO B O 1
ATOM 2471 N N . ASP B 1 135 ? 5.633 -10.062 3.951 1 96.25 135 ASP B N 1
ATOM 2472 C CA . ASP B 1 135 ? 5.941 -10.867 5.129 1 96.25 135 ASP B CA 1
ATOM 2473 C C . ASP B 1 135 ? 5.469 -12.305 4.953 1 96.25 135 ASP B C 1
ATOM 2475 O O . ASP B 1 135 ? 5.137 -12.727 3.844 1 96.25 135 ASP B O 1
ATOM 2479 N N . LEU B 1 136 ? 5.477 -13.078 5.98 1 98.38 136 LEU B N 1
ATOM 2480 C CA . LEU B 1 136 ? 5.266 -14.516 5.883 1 98.38 136 LEU B CA 1
ATOM 2481 C C . LEU B 1 136 ? 3.781 -14.844 5.773 1 98.38 136 LEU B C 1
ATOM 2483 O O . LEU B 1 136 ? 3.406 -16.016 5.621 1 98.38 136 LEU B O 1
ATOM 2487 N N . ASP B 1 137 ? 2.93 -13.828 5.703 1 97.88 137 ASP B N 1
ATOM 2488 C CA . ASP B 1 137 ? 1.489 -14.062 5.699 1 97.88 137 ASP B CA 1
ATOM 2489 C C . ASP B 1 137 ? 0.936 -14.086 4.277 1 97.88 137 ASP B C 1
ATOM 2491 O O . ASP B 1 137 ? -0.238 -14.391 4.066 1 97.88 137 ASP B O 1
ATOM 2495 N N . TYR B 1 138 ? 1.79 -13.828 3.293 1 98.56 138 TYR B N 1
ATOM 2496 C CA . TYR B 1 138 ? 1.33 -13.719 1.913 1 98.56 138 TYR B CA 1
ATOM 2497 C C . TYR B 1 138 ? 2.166 -14.594 0.989 1 98.56 138 TYR B C 1
ATOM 2499 O O . TYR B 1 138 ? 3.367 -14.367 0.822 1 98.56 138 TYR B O 1
ATOM 2507 N N . LEU B 1 139 ? 1.498 -15.531 0.363 1 98.94 139 LEU B N 1
ATOM 2508 C CA . LEU B 1 139 ? 2.182 -16.531 -0.436 1 98.94 139 LEU B CA 1
ATOM 2509 C C . LEU B 1 139 ? 1.27 -17.078 -1.536 1 98.94 139 LEU B C 1
ATOM 2511 O O . LEU B 1 139 ? 0.09 -17.344 -1.296 1 98.94 139 LEU B O 1
ATOM 2515 N N . TRP B 1 140 ? 1.893 -17.203 -2.754 1 98.94 140 TRP B N 1
ATOM 2516 C CA . TRP B 1 140 ? 1.141 -17.734 -3.885 1 98.94 140 TRP B CA 1
ATOM 2517 C C . TRP B 1 140 ? 1.989 -18.719 -4.688 1 98.94 140 TRP B C 1
ATOM 2519 O O . TRP B 1 140 ? 3.188 -18.5 -4.879 1 98.94 140 TRP B O 1
ATOM 2529 N N . LEU B 1 141 ? 1.358 -19.703 -5.152 1 99 141 LEU B N 1
ATOM 2530 C CA . LEU B 1 141 ? 1.82 -20.5 -6.285 1 99 141 LEU B CA 1
ATOM 2531 C C . LEU B 1 141 ? 0.996 -20.203 -7.531 1 99 141 LEU B C 1
ATOM 2533 O O . LEU B 1 141 ? -0.215 -20.422 -7.551 1 99 141 LEU B O 1
ATOM 2537 N N . LEU B 1 142 ? 1.625 -19.781 -8.562 1 98.94 142 LEU B N 1
ATOM 2538 C CA . LEU B 1 142 ? 0.972 -19.453 -9.828 1 98.94 142 LEU B CA 1
ATOM 2539 C C . LEU B 1 142 ? 1.468 -20.359 -10.945 1 98.94 142 LEU B C 1
ATOM 2541 O O . LEU B 1 142 ? 2.619 -20.797 -10.93 1 98.94 142 LEU B O 1
ATOM 2545 N N . SER B 1 143 ? 0.576 -20.562 -11.867 1 98.94 143 SER B N 1
ATOM 2546 C CA . SER B 1 143 ? 0.896 -21.422 -13 1 98.94 143 SER B CA 1
ATOM 2547 C C . SER B 1 143 ? 0.247 -20.922 -14.281 1 98.94 143 SER B C 1
ATOM 2549 O O . SER B 1 143 ? -0.808 -20.281 -14.242 1 98.94 143 SER B O 1
ATOM 2551 N N . ARG B 1 144 ? 0.82 -21.25 -15.414 1 98.88 144 ARG B N 1
ATOM 2552 C CA . ARG B 1 144 ? 0.232 -20.922 -16.703 1 98.88 144 ARG B CA 1
ATOM 2553 C C . ARG B 1 144 ? -0.945 -21.828 -17.016 1 98.88 144 ARG B C 1
ATOM 2555 O O . ARG B 1 144 ? -1.758 -21.531 -17.891 1 98.88 144 ARG B O 1
ATOM 2562 N N . THR B 1 145 ? -0.997 -22.953 -16.328 1 98.75 145 THR B N 1
ATOM 2563 C CA . THR B 1 145 ? -2.072 -23.922 -16.531 1 98.75 145 THR B CA 1
ATOM 2564 C C . THR B 1 145 ? -2.861 -24.141 -15.242 1 98.75 145 THR B C 1
ATOM 2566 O O . THR B 1 145 ? -2.334 -23.938 -14.148 1 98.75 145 THR B O 1
ATOM 2569 N N . LYS B 1 146 ? -4.031 -24.609 -15.375 1 98.56 146 LYS B N 1
ATOM 2570 C CA . LYS B 1 146 ? -4.938 -24.797 -14.25 1 98.56 146 LYS B CA 1
ATOM 2571 C C . LYS B 1 146 ? -4.516 -25.984 -13.391 1 98.56 146 LYS B C 1
ATOM 2573 O O . LYS B 1 146 ? -4.93 -26.094 -12.234 1 98.56 146 LYS B O 1
ATOM 2578 N N . LYS B 1 147 ? -3.762 -26.859 -14.031 1 97.19 147 LYS B N 1
ATOM 2579 C CA . LYS B 1 147 ? -3.176 -28 -13.312 1 97.19 147 LYS B CA 1
ATOM 2580 C C . LYS B 1 147 ? -1.651 -27.953 -13.367 1 97.19 147 LYS B C 1
ATOM 2582 O O . LYS B 1 147 ? -1.071 -27.641 -14.414 1 97.19 147 LYS B O 1
ATOM 2587 N N . VAL B 1 148 ? -1.146 -28.234 -12.219 1 96.69 148 VAL B N 1
ATOM 2588 C CA . VAL B 1 148 ? 0.309 -28.219 -12.117 1 96.69 148 VAL B CA 1
ATOM 2589 C C . VAL B 1 148 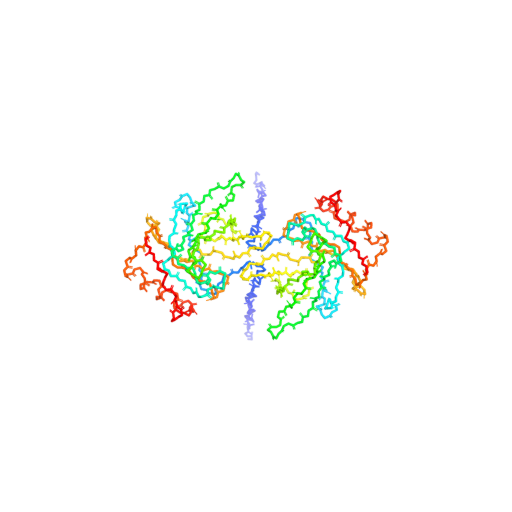? 0.819 -29.594 -11.703 1 96.69 148 VAL B C 1
ATOM 2591 O O . VAL B 1 148 ? 0.135 -30.328 -10.984 1 96.69 148 VAL B O 1
ATOM 2594 N N . ASP B 1 149 ? 2.047 -29.922 -12.109 1 96.81 149 ASP B N 1
ATOM 2595 C CA . ASP B 1 149 ? 2.66 -31.188 -11.727 1 96.81 149 ASP B CA 1
ATOM 2596 C C . ASP B 1 149 ? 2.838 -31.281 -10.211 1 96.81 149 ASP B C 1
ATOM 2598 O O . ASP B 1 149 ? 3.203 -30.297 -9.562 1 96.81 149 ASP B O 1
ATOM 2602 N N . GLN B 1 150 ? 2.668 -32.469 -9.68 1 98.06 150 GLN B N 1
ATOM 2603 C CA . GLN B 1 150 ? 2.814 -32.719 -8.25 1 98.06 150 GLN B CA 1
ATOM 2604 C C . GLN B 1 150 ? 4.207 -32.312 -7.77 1 98.06 150 GLN B C 1
ATOM 2606 O O . GLN B 1 150 ? 4.371 -31.828 -6.645 1 98.06 150 GLN B O 1
ATOM 2611 N N . GLU B 1 151 ? 5.172 -32.531 -8.609 1 98.38 151 GLU B N 1
ATOM 2612 C CA . GLU B 1 151 ? 6.543 -32.188 -8.25 1 98.38 151 GLU B CA 1
ATOM 2613 C C . GLU B 1 151 ? 6.691 -30.688 -7.98 1 98.38 151 GLU B C 1
ATOM 2615 O O . GLU B 1 151 ? 7.438 -30.281 -7.086 1 98.38 151 GLU B O 1
ATOM 2620 N N . VAL B 1 152 ? 6.043 -29.906 -8.773 1 98.69 152 VAL B N 1
ATOM 2621 C CA . VAL B 1 152 ? 6.09 -28.453 -8.594 1 98.69 152 VAL B CA 1
ATOM 2622 C C . VAL B 1 152 ? 5.422 -28.062 -7.273 1 98.69 152 VAL B C 1
ATOM 2624 O O . VAL B 1 152 ? 5.934 -27.219 -6.535 1 98.69 152 VAL B O 1
ATOM 2627 N N . ILE B 1 153 ? 4.289 -28.688 -6.965 1 98.81 153 ILE B N 1
ATOM 2628 C CA . ILE B 1 153 ? 3.578 -28.422 -5.719 1 98.81 153 ILE B CA 1
ATOM 2629 C C . ILE B 1 153 ? 4.473 -28.797 -4.531 1 98.81 153 ILE B C 1
ATOM 2631 O O . ILE B 1 153 ? 4.59 -28.016 -3.578 1 98.81 153 ILE B O 1
ATOM 2635 N N . GLU B 1 154 ? 5.117 -29.938 -4.633 1 98.75 154 GLU B N 1
ATOM 2636 C CA . GLU B 1 154 ? 5.996 -30.391 -3.555 1 98.75 154 GLU B CA 1
ATOM 2637 C C . GLU B 1 154 ? 7.172 -29.438 -3.373 1 98.75 154 GLU B C 1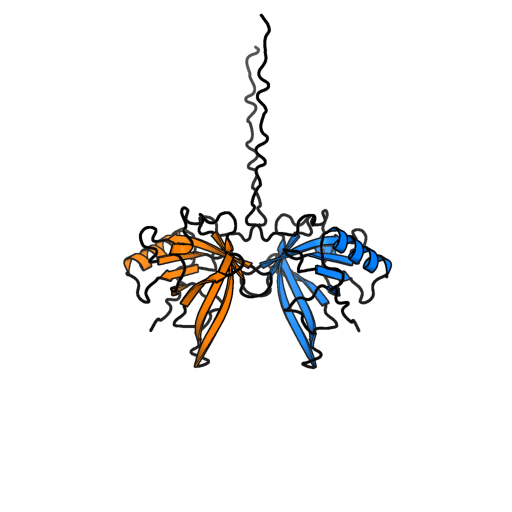
ATOM 2639 O O . GLU B 1 154 ? 7.559 -29.125 -2.244 1 98.75 154 GLU B O 1
ATOM 2644 N N . ARG B 1 155 ? 7.723 -29.016 -4.461 1 98.75 155 ARG B N 1
ATOM 2645 C CA . ARG B 1 155 ? 8.82 -28.047 -4.406 1 98.75 155 ARG B CA 1
ATOM 2646 C C . ARG B 1 155 ? 8.359 -26.734 -3.789 1 98.75 155 ARG B C 1
ATOM 2648 O O . ARG B 1 155 ? 9.07 -26.141 -2.979 1 98.75 155 ARG B O 1
ATOM 2655 N N . PHE B 1 156 ? 7.184 -26.312 -4.184 1 98.94 156 PHE B N 1
ATOM 2656 C CA . PHE B 1 156 ? 6.605 -25.094 -3.623 1 98.94 156 PHE B CA 1
ATOM 2657 C C . PHE B 1 156 ? 6.465 -25.203 -2.109 1 98.94 156 PHE B C 1
ATOM 2659 O O . PHE B 1 156 ? 6.938 -24.328 -1.371 1 98.94 156 PHE B O 1
ATOM 2666 N N . VAL B 1 157 ? 5.875 -26.25 -1.645 1 98.94 157 VAL B N 1
ATOM 2667 C CA . VAL B 1 157 ? 5.617 -26.469 -0.224 1 98.94 157 VAL B CA 1
ATOM 2668 C C . VAL B 1 157 ? 6.938 -26.547 0.536 1 98.94 157 VAL B C 1
ATOM 2670 O O . VAL B 1 157 ? 7.113 -25.891 1.562 1 98.94 157 VAL B O 1
ATOM 2673 N N . SER B 1 158 ? 7.891 -27.297 0.004 1 98.88 158 SER B N 1
ATOM 2674 C CA . SER B 1 158 ? 9.164 -27.484 0.683 1 98.88 158 SER B CA 1
ATOM 2675 C C . SER B 1 158 ? 9.953 -26.188 0.754 1 98.88 158 SER B C 1
ATOM 2677 O O . SER B 1 158 ? 10.492 -25.828 1.807 1 98.88 158 SER B O 1
ATOM 2679 N N . THR B 1 159 ? 10.016 -25.5 -0.377 1 98.88 159 THR B N 1
ATOM 2680 C CA . THR B 1 159 ? 10.734 -24.234 -0.425 1 98.88 159 THR B CA 1
ATOM 2681 C C . THR B 1 159 ? 10.109 -23.219 0.532 1 98.88 159 THR B C 1
ATOM 2683 O O . THR B 1 159 ? 10.812 -22.594 1.327 1 98.88 159 THR B O 1
ATOM 2686 N N . ALA B 1 160 ? 8.789 -23.062 0.511 1 98.94 160 ALA B N 1
ATOM 2687 C CA . ALA B 1 160 ? 8.078 -22.125 1.367 1 98.94 160 ALA B CA 1
ATOM 2688 C C . ALA B 1 160 ? 8.266 -22.469 2.842 1 98.94 160 ALA B C 1
ATOM 2690 O O . ALA B 1 160 ? 8.461 -21.578 3.674 1 98.94 160 ALA B O 1
ATOM 2691 N N . GLN B 1 161 ? 8.188 -23.734 3.117 1 98.88 161 GLN B N 1
ATOM 2692 C CA . GLN B 1 161 ? 8.383 -24.188 4.488 1 98.88 161 GLN B CA 1
ATOM 2693 C C . GLN B 1 161 ? 9.773 -23.812 4.996 1 98.88 161 GLN B C 1
ATOM 2695 O O . GLN B 1 161 ? 9.922 -23.344 6.129 1 98.88 161 GLN B O 1
ATOM 2700 N N . SER B 1 162 ? 10.773 -24.016 4.188 1 98.81 162 SER B N 1
ATOM 2701 C CA . SER B 1 162 ? 12.156 -23.734 4.574 1 98.81 162 SER B CA 1
ATOM 2702 C C . SER B 1 162 ? 12.359 -22.234 4.836 1 98.81 162 SER B C 1
ATOM 2704 O O . SER B 1 162 ? 13.273 -21.859 5.566 1 98.81 162 SER B O 1
ATOM 2706 N N . LEU B 1 163 ? 11.5 -21.438 4.27 1 98.81 163 LEU B N 1
ATOM 2707 C CA . LEU B 1 163 ? 11.602 -19.984 4.414 1 98.81 163 LEU B CA 1
ATOM 2708 C C . LEU B 1 163 ? 10.773 -19.5 5.598 1 98.81 163 LEU B C 1
ATOM 2710 O O . LEU B 1 163 ? 10.812 -18.312 5.945 1 98.81 163 LEU B O 1
ATOM 2714 N N . GLY B 1 164 ? 9.953 -20.391 6.152 1 98.81 164 GLY B N 1
ATOM 2715 C CA . GLY B 1 164 ? 9.234 -20.047 7.371 1 98.81 164 GLY B CA 1
ATOM 2716 C C . GLY B 1 164 ? 7.754 -19.828 7.152 1 98.81 164 GLY B C 1
ATOM 2717 O O . GLY B 1 164 ? 7.023 -19.5 8.094 1 98.81 164 GLY B O 1
ATOM 2718 N N . PHE B 1 165 ? 7.258 -20.031 5.961 1 98.88 165 PHE B N 1
ATOM 2719 C CA . PHE B 1 165 ? 5.828 -19.906 5.703 1 98.88 165 PHE B CA 1
ATOM 2720 C C . PHE B 1 165 ? 5.055 -21.047 6.352 1 98.88 165 PHE B C 1
ATOM 2722 O O . PHE B 1 165 ? 5.551 -22.172 6.438 1 98.88 165 PHE B O 1
ATOM 2729 N N . LYS B 1 166 ? 3.861 -20.703 6.734 1 98.75 166 LYS B N 1
ATOM 2730 C CA . LYS B 1 166 ? 2.994 -21.719 7.344 1 98.75 166 LYS B CA 1
ATOM 2731 C C . LYS B 1 166 ? 2.312 -22.562 6.273 1 98.75 166 LYS B C 1
ATOM 2733 O O . LYS B 1 166 ? 1.098 -22.484 6.086 1 98.75 166 LYS B O 1
ATOM 2738 N N . THR B 1 167 ? 3.021 -23.5 5.762 1 98.81 167 THR B N 1
ATOM 2739 C CA . THR B 1 167 ? 2.547 -24.25 4.602 1 98.81 167 THR B CA 1
ATOM 2740 C C . THR B 1 167 ? 1.439 -25.219 5.004 1 98.81 167 THR B C 1
ATOM 2742 O O . THR B 1 167 ? 0.713 -25.734 4.148 1 98.81 167 THR B O 1
ATOM 2745 N N . ASN B 1 168 ? 1.282 -25.531 6.297 1 98.62 168 ASN B N 1
ATOM 2746 C CA . ASN B 1 168 ? 0.168 -26.344 6.766 1 98.62 168 ASN B CA 1
ATOM 2747 C C . ASN B 1 168 ? -1.162 -25.609 6.633 1 98.62 168 ASN B C 1
ATOM 2749 O O . ASN B 1 168 ? -2.227 -26.219 6.758 1 98.62 168 ASN B O 1
ATOM 2753 N N . GLU B 1 169 ? -1.132 -24.344 6.34 1 98.62 169 GLU B N 1
ATOM 2754 C CA . GLU B 1 169 ? -2.338 -23.531 6.215 1 98.62 169 GLU B CA 1
ATOM 2755 C C . GLU B 1 169 ? -2.629 -23.188 4.758 1 98.62 169 GLU B C 1
ATOM 2757 O O . GLU B 1 169 ? -3.51 -22.375 4.465 1 98.62 169 GLU B O 1
ATOM 2762 N N . LEU B 1 170 ? -1.965 -23.828 3.846 1 98.81 170 LEU B N 1
ATOM 2763 C CA . LEU B 1 170 ? -2.148 -23.531 2.428 1 98.81 170 LEU B CA 1
ATOM 2764 C C . LEU B 1 170 ? -3.555 -23.906 1.974 1 98.81 170 LEU B C 1
ATOM 2766 O O . LEU B 1 170 ? -4.082 -24.953 2.371 1 98.81 170 LEU B O 1
ATOM 2770 N N . ILE B 1 171 ? -4.094 -23.094 1.175 1 98.62 171 ILE B N 1
ATOM 2771 C CA . ILE B 1 171 ? -5.336 -23.344 0.453 1 98.62 171 ILE B CA 1
ATOM 2772 C C . ILE B 1 171 ? -5.027 -23.688 -1.001 1 98.62 171 ILE B C 1
ATOM 2774 O O . ILE B 1 171 ? -4.395 -22.906 -1.714 1 98.62 171 ILE B O 1
ATOM 2778 N N . PHE B 1 172 ? -5.438 -24.859 -1.421 1 98.38 172 PHE B N 1
ATOM 2779 C CA . PHE B 1 172 ? -5.359 -25.219 -2.832 1 98.38 172 PHE B CA 1
ATOM 2780 C C . PHE B 1 172 ? -6.617 -24.781 -3.574 1 98.38 172 PHE B C 1
ATOM 2782 O O . PHE B 1 172 ? -7.715 -25.25 -3.271 1 98.38 172 PHE B O 1
ATOM 2789 N N . VAL B 1 173 ? -6.445 -23.859 -4.469 1 98.31 173 VAL B N 1
ATOM 2790 C CA . VAL B 1 173 ? -7.547 -23.141 -5.105 1 98.31 173 VAL B CA 1
ATOM 2791 C C . VAL B 1 173 ? -8.133 -23.984 -6.234 1 98.31 173 VAL B C 1
ATOM 2793 O O . VAL B 1 173 ? -7.422 -24.359 -7.172 1 98.31 173 VAL B O 1
ATOM 2796 N N . GLU B 1 174 ? -9.391 -24.219 -6.172 1 97.19 174 GLU B N 1
ATOM 2797 C CA . GLU B 1 174 ? -10.07 -25 -7.199 1 97.19 174 GLU B CA 1
ATOM 2798 C C . GLU B 1 174 ? -10.07 -24.266 -8.539 1 97.19 174 GLU B C 1
ATOM 2800 O O . GLU B 1 174 ? -10.344 -23.062 -8.602 1 97.19 174 GLU B O 1
ATOM 2805 N N . GLN B 1 175 ? -9.766 -24.969 -9.531 1 97.5 175 GLN B N 1
ATOM 2806 C CA . GLN B 1 175 ? -9.82 -24.484 -10.906 1 97.5 175 GLN B CA 1
ATOM 2807 C C . GLN B 1 175 ? -10.789 -25.312 -11.75 1 97.5 175 GLN B C 1
ATOM 2809 O O . GLN B 1 175 ? -10.984 -26.5 -11.492 1 97.5 175 GLN B O 1
ATOM 2814 N N . LYS B 1 176 ? -11.461 -24.656 -12.727 1 91.88 176 LYS B N 1
ATOM 2815 C CA . LYS B 1 176 ? -12.375 -25.359 -13.625 1 91.88 176 LYS B CA 1
ATOM 2816 C C . LYS B 1 176 ? -12.062 -25.031 -15.086 1 91.88 176 LYS B C 1
ATOM 2818 O O . LYS B 1 176 ? -11.578 -23.938 -15.391 1 91.88 176 LYS B O 1
#

Nearest PDB structures (foldseek):
  1qwd-assembly1_B  TM=9.683E-01  e=4.837E-19  Escherichia coli
  2aco-assembly1_B  TM=9.681E-01  e=1.422E-18  Escherichia coli
  6ubo-assembly1_B  TM=9.586E-01  e=3.557E-18  Escherichia coli K-12
  3mbt-assembly1_A  TM=9.685E-01  e=1.610E-17  Escherichia coli K-12
  7l5l-assembly2_B  TM=9.397E-01  e=4.734E-17  Escherichia coli

Radius of gyration: 24.41 Å; Cα contacts (8 Å, |Δi|>4): 748; chains: 2; bounding box: 88×65×48 Å

Foldseek 3Di:
DDDPPPPPPPPPPPPPCPDPDLAAAPPFFWDFQDDVVLQAAKKWWFKKFDDPVCPQWFQWMWGWDADPVRWIWIKIWTAHPVVRDIDIFIKTKDADPDNRTQWIWMDRDDPDTWIWGFRDAPVPRRAWTWIAIRYLRIITIIGPDQDDDPVVVVVNLVVSVVSPHPSVRMDGGDHD/DPPDPPPPPPPPPPPPCPPPDLAAAPPFFWDFQDDVVLQAAKKWWFKKFDDPVCPQWFQWMWGWDADPVRWIWIKIWTAHPVVRDIDIFIKTKDADPDNRTQWIWMDRDDPDTWIWGFRDAPVPRRAWTWIAIRYLRIITIIGPDQDDDPVVVVVNLVVSVVSPHPSVRMDGGDHD

pLDDT: mean 90.37, std 19.89, range [25.89, 99.0]

InterPro domains:
  IPR000566 Lipocalin/cytosolic fatty-acid binding domain [PF08212] (35-175)
  IPR002446 Lipocalin, bacterial [PR01171] (34-48)
  IPR002446 Lipocalin, bacterial [PR01171] (51-67)
  IPR002446 Lipocalin, bacterial [PR01171] (70-79)
  IPR002446 Lipocalin, bacterial [PR01171] (104-118)
  IPR002446 Lipocalin, bacterial [PR01171] (121-129)
  IPR002446 Lipocalin, bacterial [PR01171] (137-148)
  IPR002446 Lipocalin, bacterial [PR01171] (164-174)
  IPR012674 Calycin [G3DSA:2.40.128.20] (13-176)
  IPR012674 Calycin [SSF50814] (15-175)
  IPR022271 Lipocalin, ApoD type [PIRSF036893] (24-176)
  IPR022272 Lipocalin family conserved site [PS00213] (33-46)
  IPR047202 Lipocalin Blc-like domain [cd19438] (31-173)

Secondary structure (DSSP, 8-state):
--------------------BS---TT--PPBS--HHHH-EEEEEEEE---GGGTTEEEEEEEEEE-TTSPEEEEEEEEETTTTEEEEEEEEEEESS-TTBSEEEEESSTT-BEEEEEEEE-TTT--EEEEE-SSTT-EEEEESSSS--HHHHHHHHHHHHHTT--GGG-EE----/--------------------BS---TT--PPBS--HHHH-EEEEEEEE---GGGTTEEEEEEEEEE-TTSPEEEEEEEEETTTTEEEEEEEEEEESS-TTBSEEEEESSTT-BEEEEEEEE-TTT--EEEEE-SSTT-EEEEESSSS--HHHHHHHHHHHHHTT--GGG-EE----

Solvent-accessible surface area (backbone atoms only — not comparable to full-atom values): 19091 Å² total; per-residue (Å²): 140,86,82,80,74,76,77,77,75,78,73,77,76,74,73,74,74,69,70,44,34,56,53,53,37,74,88,65,48,53,32,70,79,34,54,62,82,69,62,45,41,65,31,25,43,46,31,26,43,83,43,82,94,55,63,71,47,29,52,34,32,39,34,36,44,77,40,95,87,70,35,32,34,34,42,36,36,24,36,26,68,89,73,68,41,77,45,76,47,62,31,42,32,41,62,38,70,44,69,42,34,30,33,32,30,37,22,68,56,84,76,21,34,18,26,37,28,32,48,41,62,38,80,88,75,57,49,36,37,36,35,31,28,40,41,72,69,35,44,37,36,34,20,62,46,81,69,75,60,67,67,57,54,50,48,49,47,53,54,40,39,76,57,64,32,65,58,90,57,53,42,74,40,56,62,129,134,80,73,80,75,76,80,80,75,80,73,78,78,76,75,74,76,70,70,46,34,58,54,54,36,75,88,66,48,54,32,71,79,35,53,63,82,69,62,45,42,64,32,27,44,45,30,26,43,82,43,80,94,54,62,70,47,30,50,34,34,38,35,34,46,77,39,96,86,69,35,32,34,34,41,36,35,25,34,27,69,90,74,69,43,78,45,76,46,64,29,43,30,41,62,38,70,45,70,42,35,29,33,31,30,36,23,69,57,84,76,23,34,17,27,37,28,32,48,40,62,39,79,87,75,56,49,36,37,36,34,32,26,40,39,72,70,34,44,37,35,34,19,60,46,82,70,74,60,67,66,57,53,52,50,49,47,51,53,41,41,76,58,64,32,65,57,91,57,52,42,74,39,55,61,130

Sequence (352 aa):
MFKSISKVGFGAVILMMLNGCLGMPKGVEPVTGFELNRYLGTWYEIARLDHSFEDGLSQVSAEYSINEDDSVKVINRGFSDQDQQWSEALGKAKFVDGSDEGYLKVSFFGPFYGSYVVFELDKENYQYAFVSGPDLDYLWLLSRTKKVDQEVIERFVSTAQSLGFKTNELIFVEQKMFKSISKVGFGAVILMMLNGCLGMPKGVEPVTGFELNRYLGTWYEIARLDHSFEDGLSQVSAEYSINEDDSVKVINRGFSDQDQQWSEALGKAKFVDGSDEGYLKVSFFGPFYGSYVVFELDKENYQYAFVSGPDLDYLWLLSRTKKVDQEVIERFVSTAQSLGFKTNELIFVEQK